Protein AF-A0AAW1UD98-F1 (afdb_monomer)

Mean predicted aligned error: 19.52 Å

InterPro domains:
  IPR033393 Nuclear receptor-binding factor 2, MIT domain [PF17169] (4-74)
  IPR039679 Nuclear receptor-binding factor 2 [PTHR14964] (1-211)

Nearest PDB structures (foldseek):
  4zey-assembly1_A  TM=9.892E-01  e=1.640E-05  Homo sapiens
  2crb-assembly1_A  TM=7.842E-01  e=1.661E-04  Mus musculus
  4a5x-assembly2_B  TM=8.469E-01  e=3.829E-02  Homo sapiens
  4a5x-assembly1_A  TM=8.566E-01  e=6.084E-02  Homo sapiens
  1wfd-assembly1_A  TM=7.092E-01  e=4.057E-02  Mus musculus

Sequence (216 aa):
MESSSLNKAHQQQRKAEALLQQNKFEDCIECHKNAIVFLMESMTLTDNHKSLESLKLQKLYHAKQIDVIKMKQKHYDKFMKTKLNFNRNNSNSSIDLDNEFQEDALKTAIFNNIVVQDSLIDRLEKRRFANDYDSFSTSDTDEKSAMYDKLDGFTNTLGNKHPKDDSTTIEELKILSSQLQDLVQILVTQLEERNREVEQLKSRIKQLESNQSKGI

Secondary structure (DSSP, 8-state):
-TT-HHHHHHHHHHHHHHHHHTT-HHHHHHHHHHHHHHHHHHHHT---HHHHHHHHHHHHHHHHHHHHHHHHHHHHHHHHHHHHHHHHHTTT--S-HHHHHHHHHHHHHHHHHHHHHHHHHHHHHHHHHHTTS----------------------------PPPPHHHHHHHHHHHHHHHHHHHHHHHHHHHHHHHHHHHHHHHHHHHHHHHHT--

Structure (mmCIF, N/CA/C/O backbone):
data_AF-A0AAW1UD98-F1
#
_entry.id   AF-A0AAW1UD98-F1
#
loop_
_atom_site.group_PDB
_atom_site.id
_atom_site.type_symbol
_atom_site.label_atom_id
_atom_site.label_alt_id
_atom_site.label_comp_id
_atom_site.label_asym_id
_atom_site.label_entity_id
_atom_site.label_seq_id
_atom_site.pdbx_PDB_ins_code
_atom_site.Cartn_x
_atom_site.Cartn_y
_atom_site.Cartn_z
_atom_site.occupancy
_atom_site.B_iso_or_equiv
_atom_site.auth_seq_id
_atom_site.auth_comp_id
_atom_site.auth_asym_id
_atom_site.auth_atom_id
_atom_site.pdbx_PDB_model_num
ATOM 1 N N . MET A 1 1 ? 13.049 5.448 -30.878 1.00 48.62 1 MET A N 1
ATOM 2 C CA . MET A 1 1 ? 13.319 4.748 -29.599 1.00 48.62 1 MET A CA 1
ATOM 3 C C . MET A 1 1 ? 12.289 5.068 -28.500 1.00 48.62 1 MET A C 1
ATOM 5 O O . MET A 1 1 ? 12.438 4.576 -27.391 1.00 48.62 1 MET A O 1
ATOM 9 N N . GLU A 1 2 ? 11.206 5.808 -28.781 1.0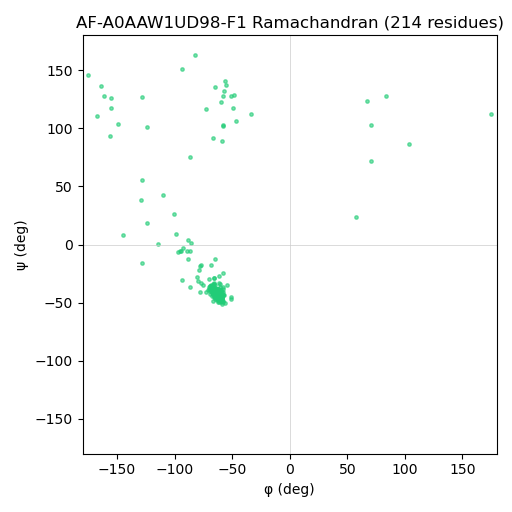0 45.56 2 GLU A N 1
ATOM 10 C CA . GLU A 1 2 ? 10.231 6.252 -27.761 1.00 45.56 2 GLU A CA 1
ATOM 11 C C . GLU A 1 2 ? 9.105 5.247 -27.434 1.00 45.56 2 GLU A C 1
ATOM 13 O O . GLU A 1 2 ? 8.261 5.518 -26.588 1.00 45.56 2 GLU A O 1
ATOM 18 N N . SER A 1 3 ? 9.090 4.062 -28.050 1.00 61.62 3 SER A N 1
ATOM 19 C CA . SER A 1 3 ? 7.953 3.127 -28.000 1.00 61.62 3 SER A CA 1
ATOM 20 C C . SER A 1 3 ? 8.288 1.723 -27.484 1.00 61.62 3 SER A C 1
ATOM 22 O O . SER A 1 3 ? 7.517 0.797 -27.730 1.00 61.62 3 SER A O 1
ATOM 24 N N . SER A 1 4 ? 9.412 1.536 -26.784 1.00 86.56 4 SER A N 1
ATOM 25 C CA . SER A 1 4 ? 9.736 0.235 -26.178 1.00 86.56 4 SER A CA 1
ATOM 26 C C . SER A 1 4 ? 8.723 -0.114 -25.085 1.00 86.56 4 SER A C 1
ATOM 28 O O . SER A 1 4 ? 8.388 0.738 -24.256 1.00 86.56 4 SER A O 1
ATOM 30 N N . SER A 1 5 ? 8.240 -1.358 -25.064 1.00 90.12 5 SER A N 1
ATOM 31 C CA . SER A 1 5 ? 7.276 -1.843 -24.070 1.00 90.12 5 SER A CA 1
ATOM 32 C C . SER A 1 5 ? 7.773 -1.616 -22.640 1.00 90.12 5 SER A C 1
ATOM 34 O O . SER A 1 5 ? 7.009 -1.179 -21.783 1.00 90.12 5 SER A O 1
ATOM 36 N N . LEU A 1 6 ? 9.080 -1.726 -22.397 1.00 92.44 6 LEU A N 1
ATOM 37 C CA . LEU A 1 6 ? 9.665 -1.438 -21.088 1.00 92.44 6 LEU A CA 1
ATOM 38 C C . LEU A 1 6 ? 9.493 0.035 -20.678 1.00 92.44 6 LEU A C 1
ATOM 40 O O . LEU A 1 6 ? 9.162 0.339 -19.533 1.00 92.44 6 LEU A O 1
ATOM 44 N N . ASN A 1 7 ? 9.637 0.968 -21.622 1.00 93.69 7 ASN A N 1
ATOM 45 C CA . ASN A 1 7 ? 9.420 2.390 -21.349 1.00 93.69 7 ASN A CA 1
ATOM 46 C C . ASN A 1 7 ? 7.947 2.675 -21.008 1.00 93.69 7 ASN A C 1
ATOM 48 O O . ASN A 1 7 ? 7.653 3.431 -20.079 1.00 93.69 7 ASN A O 1
ATOM 52 N N . LYS A 1 8 ? 7.010 2.008 -21.698 1.00 95.12 8 LYS A N 1
ATOM 53 C CA . LYS A 1 8 ? 5.577 2.099 -21.380 1.00 95.12 8 LYS A CA 1
ATOM 54 C C . LYS A 1 8 ? 5.282 1.581 -19.970 1.00 95.12 8 LYS A C 1
ATOM 56 O O . LYS A 1 8 ? 4.501 2.212 -19.260 1.00 95.12 8 LYS A O 1
ATOM 61 N N . ALA A 1 9 ? 5.938 0.507 -19.524 1.00 94.44 9 ALA A N 1
ATOM 62 C CA . ALA A 1 9 ? 5.803 0.012 -18.152 1.00 94.44 9 ALA A CA 1
ATOM 63 C C . ALA A 1 9 ? 6.229 1.068 -17.114 1.00 94.44 9 ALA A C 1
ATOM 65 O O . ALA A 1 9 ? 5.463 1.390 -16.205 1.00 94.44 9 ALA A O 1
ATOM 66 N N . HIS A 1 10 ? 7.395 1.694 -17.294 1.00 94.56 10 HIS A N 1
ATOM 67 C CA . HIS A 1 10 ? 7.859 2.754 -16.391 1.00 94.56 10 HIS A CA 1
ATOM 68 C C . HIS A 1 10 ? 6.984 4.014 -16.436 1.00 94.56 10 HIS A C 1
ATOM 70 O O . HIS A 1 10 ? 6.792 4.678 -15.416 1.00 94.56 10 HIS A O 1
ATOM 76 N N . GLN A 1 11 ? 6.416 4.353 -17.596 1.00 95.44 11 GLN A N 1
ATOM 77 C CA . GLN A 1 11 ? 5.447 5.443 -17.696 1.00 95.44 11 GLN A CA 1
ATOM 78 C C . GLN A 1 11 ? 4.183 5.145 -16.880 1.00 95.44 11 GLN A C 1
ATOM 80 O O . GLN A 1 11 ? 3.703 6.027 -16.164 1.00 95.44 11 GLN A O 1
ATOM 85 N N . GLN A 1 12 ? 3.672 3.911 -16.942 1.00 96.31 12 GLN A N 1
ATOM 86 C CA . GLN A 1 12 ? 2.537 3.490 -16.119 1.00 96.31 12 GLN A CA 1
ATOM 87 C C . GLN A 1 12 ? 2.870 3.538 -14.626 1.00 96.31 12 GLN A C 1
ATOM 89 O O . GLN A 1 12 ? 2.039 3.995 -13.848 1.00 96.31 12 GLN A O 1
ATOM 94 N N . GLN A 1 13 ? 4.088 3.166 -14.222 1.00 94.25 13 GLN A N 1
ATOM 95 C CA . GLN A 1 13 ? 4.525 3.293 -12.829 1.00 94.25 13 GLN A CA 1
ATOM 96 C C . GLN A 1 13 ? 4.488 4.750 -12.343 1.00 94.25 13 GLN A C 1
ATOM 98 O O . GLN A 1 13 ? 3.877 5.034 -11.316 1.00 94.25 13 GLN A O 1
ATOM 103 N N . ARG A 1 14 ? 5.065 5.692 -13.101 1.00 95.56 14 ARG A N 1
ATOM 104 C CA . ARG A 1 14 ? 5.024 7.123 -12.738 1.00 95.56 14 ARG A CA 1
ATOM 105 C C . ARG A 1 14 ? 3.590 7.649 -12.643 1.00 95.56 14 ARG A C 1
ATOM 107 O O . ARG A 1 14 ? 3.265 8.426 -11.748 1.00 95.56 14 ARG A O 1
ATOM 114 N N . LYS A 1 15 ? 2.718 7.213 -13.558 1.00 95.81 15 LYS A N 1
ATOM 115 C CA . LYS A 1 15 ? 1.293 7.563 -13.537 1.00 95.81 15 LYS A CA 1
ATOM 116 C C . LYS A 1 15 ? 0.593 6.995 -12.295 1.00 95.81 15 LYS A C 1
ATOM 118 O O . LYS A 1 15 ? -0.176 7.717 -11.664 1.00 95.81 15 LYS A O 1
ATOM 123 N N . ALA A 1 16 ? 0.885 5.749 -11.921 1.00 92.81 16 ALA A N 1
ATOM 124 C CA . ALA A 1 16 ? 0.342 5.110 -10.725 1.00 92.81 16 ALA A CA 1
ATOM 125 C C . ALA A 1 16 ? 0.713 5.882 -9.450 1.00 92.81 16 ALA A C 1
ATOM 127 O O . ALA A 1 16 ? -0.155 6.130 -8.617 1.00 92.81 16 ALA A O 1
ATOM 128 N N . GLU A 1 17 ? 1.965 6.332 -9.326 1.00 89.19 17 GLU A N 1
ATOM 129 C CA . GLU A 1 17 ? 2.428 7.128 -8.180 1.00 89.19 17 GLU A CA 1
ATOM 130 C C . GLU A 1 17 ? 1.660 8.454 -8.049 1.00 89.19 17 GLU A C 1
ATOM 132 O O . GLU A 1 17 ? 1.222 8.813 -6.954 1.00 89.19 17 GLU A O 1
ATOM 137 N N . ALA A 1 18 ? 1.421 9.153 -9.164 1.00 92.31 18 ALA A N 1
ATOM 138 C CA . ALA A 1 18 ? 0.631 10.386 -9.171 1.00 92.31 18 ALA A CA 1
ATOM 139 C C . ALA A 1 18 ? -0.846 10.147 -8.796 1.00 92.31 18 ALA A C 1
ATOM 141 O O . ALA A 1 18 ? -1.444 10.950 -8.079 1.00 92.31 18 ALA A O 1
ATOM 142 N N . LEU A 1 19 ? -1.438 9.039 -9.253 1.00 91.38 19 LEU A N 1
ATOM 143 C CA . LEU A 1 19 ? -2.817 8.657 -8.919 1.00 91.38 19 LEU A CA 1
ATOM 144 C C . LEU A 1 19 ? -2.963 8.250 -7.450 1.00 91.38 19 LEU A C 1
ATOM 146 O O . LEU A 1 19 ? -3.964 8.589 -6.814 1.00 91.38 19 LEU A O 1
ATOM 150 N N . LEU A 1 20 ? -1.948 7.590 -6.889 1.00 82.25 20 LEU A N 1
ATOM 151 C CA . LEU A 1 20 ? -1.926 7.207 -5.481 1.00 82.25 20 LEU A CA 1
ATOM 152 C C . LEU A 1 20 ? -1.912 8.437 -4.565 1.00 82.25 20 LEU A C 1
ATOM 154 O O . LEU A 1 20 ? -2.648 8.469 -3.583 1.00 82.25 20 LEU A O 1
ATOM 158 N N . GLN A 1 21 ? -1.156 9.483 -4.920 1.00 84.62 21 GLN A N 1
ATOM 159 C CA . GLN A 1 21 ? -1.169 10.765 -4.196 1.00 84.62 21 GLN A CA 1
ATOM 160 C C . GLN A 1 21 ? -2.546 11.448 -4.217 1.00 84.62 21 GLN A C 1
ATOM 162 O O . GLN A 1 21 ? -2.891 12.182 -3.295 1.00 84.62 21 GLN A O 1
ATOM 167 N N . GLN A 1 22 ? -3.350 11.188 -5.250 1.00 87.94 22 GLN A N 1
ATOM 168 C CA . GLN A 1 22 ? -4.717 11.696 -5.386 1.00 87.94 22 GLN A CA 1
ATOM 169 C C . GLN A 1 22 ? -5.772 10.780 -4.735 1.00 87.94 22 GLN A C 1
ATOM 171 O O . GLN A 1 22 ? -6.961 11.059 -4.861 1.00 87.94 22 GLN A O 1
ATOM 176 N N . ASN A 1 23 ? -5.370 9.695 -4.060 1.00 83.56 23 ASN A N 1
ATOM 177 C CA . ASN A 1 23 ? -6.253 8.651 -3.514 1.00 83.56 23 ASN A CA 1
ATOM 178 C C . ASN A 1 23 ? -7.150 7.962 -4.566 1.00 83.56 23 ASN A C 1
ATOM 180 O O . ASN A 1 23 ? -8.193 7.399 -4.235 1.00 83.56 23 ASN A O 1
ATOM 184 N N . LYS A 1 24 ? -6.753 7.973 -5.845 1.00 92.38 24 LYS A N 1
ATOM 185 C CA . LYS A 1 24 ? -7.455 7.265 -6.927 1.00 92.38 24 LYS A CA 1
ATOM 186 C C . LYS A 1 24 ? -6.950 5.827 -7.017 1.00 92.38 24 LYS A C 1
ATOM 188 O O . LYS A 1 24 ? -6.146 5.485 -7.882 1.00 92.38 24 LYS A O 1
ATOM 193 N N . PHE A 1 25 ? -7.382 4.998 -6.069 1.00 88.69 25 PHE A N 1
ATOM 194 C CA . PHE A 1 25 ? -6.857 3.641 -5.899 1.00 88.69 25 PHE A CA 1
ATOM 195 C C . PHE A 1 25 ? -7.144 2.719 -7.093 1.00 88.69 25 PHE A C 1
ATOM 197 O O . PHE A 1 25 ? -6.251 1.982 -7.503 1.00 88.69 25 PHE A O 1
ATOM 204 N N . GLU A 1 26 ? -8.338 2.789 -7.686 1.00 95.44 26 GLU A N 1
ATOM 205 C CA . GLU A 1 26 ? -8.711 1.913 -8.808 1.00 95.44 26 GLU A CA 1
ATOM 206 C C . GLU A 1 26 ? -7.870 2.202 -10.062 1.00 95.44 26 GLU A C 1
ATOM 208 O O . GLU A 1 26 ? -7.236 1.298 -10.609 1.00 95.44 26 GLU A O 1
ATOM 213 N N . ASP A 1 27 ? -7.753 3.480 -10.441 1.00 95.00 27 ASP A N 1
ATOM 214 C CA . ASP A 1 27 ? -6.917 3.916 -11.568 1.00 95.00 27 ASP A CA 1
ATOM 215 C C . ASP A 1 27 ? -5.435 3.552 -11.342 1.00 95.00 27 ASP A C 1
ATOM 217 O O . ASP A 1 27 ? -4.708 3.191 -12.270 1.00 95.00 27 ASP A O 1
ATOM 221 N N . CYS A 1 28 ? -4.966 3.633 -10.091 1.00 95.44 28 CYS A N 1
ATOM 222 C CA . CYS A 1 28 ? -3.606 3.253 -9.707 1.00 95.44 28 CYS A CA 1
ATOM 223 C C . CYS A 1 28 ? -3.360 1.743 -9.901 1.00 95.44 28 CYS A C 1
ATOM 225 O O . CYS A 1 28 ? -2.342 1.341 -10.475 1.00 95.44 28 CYS A O 1
ATOM 227 N N . ILE A 1 29 ? -4.315 0.902 -9.485 1.00 96.62 29 ILE A N 1
ATOM 228 C CA . ILE A 1 29 ? -4.276 -0.552 -9.698 1.00 96.62 29 ILE A CA 1
ATOM 229 C C . ILE A 1 29 ? -4.240 -0.870 -11.195 1.00 96.62 29 ILE A C 1
ATOM 231 O O . ILE A 1 29 ? -3.473 -1.737 -11.621 1.00 96.62 29 ILE A O 1
ATOM 235 N N . GLU A 1 30 ? -5.042 -0.177 -12.002 1.00 97.81 30 GLU A N 1
ATOM 236 C CA . GLU A 1 30 ? -5.059 -0.364 -13.451 1.00 97.81 30 GLU A CA 1
ATOM 237 C C . GLU A 1 30 ? -3.704 -0.023 -14.088 1.00 97.81 30 GLU A C 1
ATOM 239 O O . GLU A 1 30 ? -3.187 -0.799 -14.895 1.00 97.81 30 GLU A O 1
ATOM 244 N N . CYS A 1 31 ? -3.061 1.069 -13.669 1.00 97.44 31 CYS A N 1
ATOM 245 C CA . CYS A 1 31 ? -1.711 1.404 -14.118 1.00 97.44 31 CYS A CA 1
ATOM 246 C C . CYS A 1 31 ? -0.696 0.289 -13.811 1.00 97.44 31 CYS A C 1
ATOM 248 O O . CYS A 1 31 ? 0.085 -0.079 -14.691 1.00 97.44 31 CYS A O 1
ATOM 250 N N . HIS A 1 32 ? -0.724 -0.313 -12.618 1.00 97.38 32 HIS A N 1
ATOM 251 C CA . HIS A 1 32 ? 0.166 -1.437 -12.297 1.00 97.38 32 HIS A CA 1
ATOM 252 C C . HIS A 1 32 ? -0.154 -2.714 -13.086 1.00 97.38 32 HIS A C 1
ATOM 254 O O . HIS A 1 32 ? 0.771 -3.416 -13.500 1.00 97.38 32 HIS A O 1
ATOM 260 N N . LYS A 1 33 ? -1.433 -2.999 -13.366 1.00 98.06 33 LYS A N 1
ATOM 261 C CA . LYS A 1 33 ? -1.825 -4.098 -14.269 1.00 98.06 33 LYS A CA 1
ATOM 262 C C . LYS A 1 33 ? -1.287 -3.870 -15.684 1.00 98.06 33 LYS A C 1
ATOM 264 O O . LYS A 1 33 ? -0.700 -4.777 -16.269 1.00 98.06 33 LYS A O 1
ATOM 269 N N . ASN A 1 34 ? -1.414 -2.652 -16.206 1.00 96.94 34 ASN A N 1
ATOM 270 C CA . ASN A 1 34 ? -0.890 -2.288 -17.522 1.00 96.94 34 ASN A CA 1
ATOM 271 C C . ASN A 1 34 ? 0.643 -2.380 -17.568 1.00 96.94 34 ASN A C 1
ATOM 273 O O . ASN A 1 34 ? 1.201 -2.878 -18.544 1.00 96.94 34 ASN A O 1
ATOM 277 N N . ALA A 1 35 ? 1.333 -1.976 -16.496 1.00 97.12 35 ALA A N 1
ATOM 278 C CA . ALA A 1 35 ? 2.781 -2.141 -16.382 1.00 97.12 35 ALA A CA 1
ATOM 279 C C . ALA A 1 35 ? 3.201 -3.620 -16.453 1.00 97.12 35 ALA A C 1
ATOM 281 O O . ALA A 1 35 ? 4.147 -3.948 -17.165 1.00 97.12 35 ALA A O 1
ATOM 282 N N . ILE A 1 36 ? 2.466 -4.527 -15.796 1.00 97.75 36 ILE A N 1
ATOM 283 C CA . ILE A 1 36 ? 2.701 -5.981 -15.876 1.00 97.75 36 ILE A CA 1
ATOM 284 C C . ILE A 1 36 ? 2.584 -6.489 -17.318 1.00 97.75 36 ILE A C 1
ATOM 286 O O . ILE A 1 36 ? 3.446 -7.247 -17.757 1.00 97.75 36 ILE A O 1
ATOM 290 N N . VAL A 1 37 ? 1.558 -6.061 -18.060 1.00 97.38 37 VAL A N 1
ATOM 291 C CA . VAL A 1 37 ? 1.362 -6.465 -19.464 1.00 97.38 37 VAL A CA 1
ATOM 292 C C . VAL A 1 37 ? 2.547 -6.027 -20.328 1.00 97.38 37 VAL A C 1
ATOM 294 O O . VAL A 1 37 ? 3.115 -6.838 -21.057 1.00 97.38 37 VAL A O 1
ATOM 297 N N . PHE A 1 38 ? 2.982 -4.774 -20.195 1.00 96.88 38 PHE A N 1
ATOM 298 C CA . PHE A 1 38 ? 4.127 -4.258 -20.947 1.00 96.88 38 PHE A CA 1
ATOM 299 C C . PHE A 1 38 ? 5.462 -4.914 -20.558 1.00 96.88 38 PHE A C 1
ATOM 301 O O . PHE A 1 38 ? 6.329 -5.117 -21.413 1.00 96.88 38 PHE A O 1
ATOM 308 N N . LEU A 1 39 ? 5.644 -5.286 -19.287 1.00 96.12 39 LEU A N 1
ATOM 309 C CA . LEU A 1 39 ? 6.802 -6.072 -18.853 1.00 96.12 39 LEU A CA 1
ATOM 310 C C . LEU A 1 39 ? 6.778 -7.482 -19.443 1.00 96.12 39 LEU A C 1
ATOM 312 O O . LEU A 1 39 ? 7.817 -7.961 -19.882 1.00 96.12 39 LEU A O 1
ATOM 316 N N . MET A 1 40 ? 5.612 -8.132 -19.506 1.00 95.69 40 MET A N 1
ATOM 317 C CA . MET A 1 40 ? 5.474 -9.439 -20.157 1.00 95.69 40 MET A CA 1
ATOM 318 C C . MET A 1 40 ? 5.814 -9.368 -21.647 1.00 95.69 40 MET A C 1
ATOM 320 O O . MET A 1 40 ? 6.541 -10.226 -22.136 1.00 95.69 40 MET A O 1
ATOM 324 N N . GLU A 1 41 ? 5.364 -8.329 -22.351 1.00 95.00 41 GLU A N 1
ATOM 325 C CA . GLU A 1 41 ? 5.743 -8.095 -23.749 1.00 95.00 41 GLU A CA 1
ATOM 326 C C . GLU A 1 41 ? 7.264 -7.898 -23.881 1.00 95.00 41 GLU A C 1
ATOM 328 O O . GLU A 1 41 ? 7.909 -8.545 -24.700 1.00 95.00 41 GLU A O 1
ATOM 333 N N . SER A 1 42 ? 7.871 -7.108 -22.990 1.00 94.31 42 SER A N 1
ATOM 334 C CA . SER A 1 42 ? 9.326 -6.888 -22.960 1.00 94.31 42 SER A CA 1
ATOM 335 C C . SER A 1 42 ? 10.121 -8.176 -22.713 1.00 94.31 42 SER A C 1
ATOM 337 O O . SER A 1 42 ? 11.211 -8.334 -23.257 1.00 94.31 42 SER A O 1
ATOM 339 N N . MET A 1 43 ? 9.577 -9.114 -21.929 1.00 94.38 43 MET A N 1
ATOM 340 C CA . MET A 1 43 ? 10.198 -10.421 -21.687 1.00 94.38 43 MET A CA 1
ATOM 341 C C . MET A 1 43 ? 10.262 -11.284 -22.949 1.00 94.38 43 MET A C 1
ATOM 343 O O . MET A 1 43 ? 11.164 -12.102 -23.057 1.00 94.38 43 MET A O 1
ATOM 347 N N . THR A 1 44 ? 9.333 -11.112 -23.895 1.00 93.75 44 THR A N 1
ATOM 348 C CA . THR A 1 44 ? 9.352 -11.854 -25.171 1.00 93.75 44 THR A CA 1
ATOM 349 C C . THR A 1 44 ? 10.373 -11.313 -26.170 1.00 93.75 44 THR A C 1
ATOM 351 O O . THR A 1 44 ? 10.722 -12.003 -27.119 1.00 93.75 44 THR A O 1
ATOM 354 N N . LEU A 1 45 ? 10.854 -10.084 -25.957 1.00 91.12 45 LEU A N 1
ATOM 355 C CA . LEU A 1 45 ? 11.773 -9.387 -26.859 1.00 91.12 45 LEU A CA 1
ATOM 356 C C . LEU A 1 45 ? 13.248 -9.560 -26.469 1.00 91.12 45 LEU A C 1
ATOM 358 O O . LEU A 1 45 ? 14.122 -9.055 -27.171 1.00 91.12 45 LEU A O 1
ATOM 362 N N . THR A 1 46 ? 13.542 -10.203 -25.336 1.00 90.38 46 THR A N 1
ATOM 363 C CA . THR A 1 46 ? 14.909 -10.350 -24.829 1.00 90.38 46 THR A CA 1
ATOM 364 C C . THR A 1 46 ? 15.244 -11.802 -24.513 1.00 90.38 46 THR A C 1
ATOM 366 O O . THR A 1 46 ? 14.561 -12.452 -23.727 1.00 90.38 46 THR A O 1
ATOM 369 N N . ASP A 1 47 ? 16.354 -12.278 -25.076 1.00 90.81 47 ASP A N 1
ATOM 370 C CA . ASP A 1 47 ? 16.900 -13.615 -24.806 1.00 90.81 47 ASP A CA 1
ATOM 371 C C . ASP A 1 47 ? 17.983 -13.596 -23.716 1.00 90.81 47 ASP A C 1
ATOM 373 O O . ASP A 1 47 ? 18.482 -14.635 -23.280 1.00 90.81 47 ASP A O 1
ATOM 377 N N . ASN A 1 48 ? 18.371 -12.406 -23.247 1.00 95.31 48 ASN A N 1
ATOM 378 C CA . ASN A 1 48 ? 19.375 -12.274 -22.203 1.00 95.31 48 ASN A CA 1
ATOM 379 C C . ASN A 1 48 ? 18.788 -12.717 -20.858 1.00 95.31 48 ASN A C 1
ATOM 381 O O . ASN A 1 48 ? 17.897 -12.066 -20.308 1.00 95.31 48 ASN A O 1
ATOM 385 N N . HIS A 1 49 ? 19.352 -13.785 -20.291 1.00 93.69 49 HIS A N 1
ATOM 386 C CA . HIS A 1 49 ? 18.936 -14.345 -19.006 1.00 93.69 49 HIS A CA 1
ATOM 387 C C . HIS A 1 49 ? 18.858 -13.296 -17.885 1.00 93.69 49 HIS A C 1
ATOM 389 O O . HIS A 1 49 ? 17.866 -13.247 -17.159 1.00 93.69 49 HIS A O 1
ATOM 395 N N . LYS A 1 50 ? 19.868 -12.420 -17.761 1.00 94.44 50 LYS A N 1
ATOM 396 C CA . LYS A 1 50 ? 19.900 -11.386 -16.709 1.00 94.44 50 LYS A CA 1
ATOM 397 C C . LYS A 1 50 ? 18.776 -10.365 -16.892 1.00 94.44 50 LYS A C 1
ATOM 399 O O . LYS A 1 50 ? 18.129 -9.963 -15.927 1.00 94.44 50 LYS A O 1
ATOM 404 N N . SER A 1 51 ? 18.517 -9.966 -18.137 1.00 92.31 51 SER A N 1
ATOM 405 C CA . SER A 1 51 ? 17.416 -9.058 -18.469 1.00 92.31 51 SER A CA 1
ATOM 406 C C . SER A 1 51 ? 16.064 -9.706 -18.175 1.00 92.31 51 SER A C 1
ATOM 408 O O . SER A 1 51 ? 15.205 -9.077 -17.561 1.00 92.31 51 SER A O 1
ATOM 410 N N . LEU A 1 52 ? 15.891 -10.982 -18.527 1.00 94.75 52 LEU A N 1
ATOM 411 C CA . LEU A 1 52 ? 14.670 -11.736 -18.252 1.00 94.75 52 LEU A CA 1
ATOM 412 C C . LEU A 1 52 ? 14.396 -11.859 -16.744 1.00 94.75 52 LEU A C 1
ATOM 414 O O . LEU A 1 52 ? 13.255 -11.709 -16.307 1.00 94.75 52 LEU A O 1
ATOM 418 N N . GLU A 1 53 ? 15.427 -12.121 -15.941 1.00 96.12 53 GLU A N 1
ATOM 419 C CA . GLU A 1 53 ? 15.329 -12.188 -14.480 1.00 96.12 53 GLU A CA 1
ATOM 420 C C . GLU A 1 53 ? 14.934 -10.836 -13.869 1.00 96.12 53 GLU A C 1
ATOM 422 O O . GLU A 1 53 ? 13.996 -10.771 -13.072 1.00 96.12 53 GLU A O 1
ATOM 427 N N . SER A 1 54 ? 15.557 -9.742 -14.321 1.00 95.12 54 SER A N 1
ATOM 428 C CA . SER A 1 54 ? 15.188 -8.384 -13.902 1.00 95.12 54 SER A CA 1
ATOM 429 C C . SER A 1 54 ? 13.722 -8.063 -14.223 1.00 95.12 54 SER A C 1
ATOM 431 O O . SER A 1 54 ? 12.982 -7.588 -13.360 1.00 95.12 54 SER A O 1
ATOM 433 N N . LEU A 1 55 ? 13.257 -8.391 -15.433 1.00 95.44 55 LEU A N 1
ATOM 434 C CA . LEU A 1 55 ? 11.865 -8.170 -15.839 1.00 95.44 55 LEU A CA 1
ATOM 435 C C . LEU A 1 55 ? 10.876 -9.011 -15.016 1.00 95.44 55 LEU A C 1
ATOM 437 O O . LEU A 1 55 ? 9.808 -8.518 -14.643 1.00 95.44 55 LEU A O 1
ATOM 441 N N . LYS A 1 56 ? 11.230 -10.259 -14.671 1.00 95.88 56 LYS A N 1
ATOM 442 C CA . LYS A 1 56 ? 10.429 -11.093 -13.757 1.00 95.88 56 LYS A CA 1
ATOM 443 C C . LYS A 1 56 ? 10.294 -10.436 -12.387 1.00 95.88 56 LYS A C 1
ATOM 445 O O . LYS A 1 56 ? 9.184 -10.393 -11.853 1.00 95.88 56 LYS A O 1
ATOM 450 N N . LEU A 1 57 ? 11.387 -9.907 -11.839 1.00 95.81 57 LEU A N 1
ATOM 451 C CA . LEU A 1 57 ? 11.375 -9.233 -10.543 1.00 95.81 57 LEU A CA 1
ATOM 452 C C . LEU A 1 57 ? 10.512 -7.963 -10.574 1.00 95.81 57 LEU A C 1
ATOM 454 O O . LEU A 1 57 ? 9.684 -7.764 -9.687 1.00 95.81 57 LEU A O 1
ATOM 458 N N . GLN A 1 58 ? 10.623 -7.153 -11.629 1.00 94.88 58 GLN A N 1
ATOM 459 C CA . GLN A 1 58 ? 9.778 -5.966 -11.819 1.00 94.88 58 GLN A CA 1
ATOM 460 C C . GLN A 1 58 ? 8.287 -6.325 -11.935 1.00 94.88 58 GLN A C 1
ATOM 462 O O . GLN A 1 58 ? 7.427 -5.647 -11.369 1.00 94.88 58 GLN A O 1
ATOM 467 N N . LYS A 1 59 ? 7.959 -7.436 -12.606 1.00 96.94 59 LYS A N 1
ATOM 468 C CA . LYS A 1 59 ? 6.580 -7.934 -12.684 1.00 96.94 59 LYS A CA 1
ATOM 469 C C . LYS A 1 59 ? 6.038 -8.310 -11.302 1.00 96.94 59 LYS A C 1
ATOM 471 O O . LYS A 1 59 ? 4.914 -7.943 -10.961 1.00 96.94 59 LYS A O 1
ATOM 476 N N . LEU A 1 60 ? 6.834 -9.031 -10.508 1.00 94.19 60 LEU A N 1
ATOM 477 C CA . LEU A 1 60 ? 6.476 -9.401 -9.134 1.00 94.19 60 LEU A CA 1
ATOM 478 C C . LEU A 1 60 ? 6.301 -8.169 -8.243 1.00 94.19 60 LEU A C 1
ATOM 480 O O . LEU A 1 60 ? 5.357 -8.116 -7.458 1.00 94.19 60 LEU A O 1
ATOM 484 N N . TYR A 1 61 ? 7.156 -7.157 -8.409 1.00 94.44 61 TYR A N 1
ATOM 485 C CA . TYR A 1 61 ? 7.014 -5.876 -7.726 1.00 94.44 61 TYR A CA 1
ATOM 486 C C . TYR A 1 61 ? 5.644 -5.241 -8.000 1.00 94.44 61 TYR A C 1
ATOM 488 O O . TYR A 1 61 ? 4.932 -4.910 -7.054 1.00 94.44 61 TYR A O 1
ATOM 496 N N . HIS A 1 62 ? 5.221 -5.128 -9.263 1.00 96.38 62 HIS A N 1
ATOM 497 C CA . HIS A 1 62 ? 3.911 -4.549 -9.580 1.00 96.38 62 HIS A CA 1
ATOM 498 C C . HIS A 1 62 ? 2.734 -5.386 -9.072 1.00 96.38 62 HIS A C 1
ATOM 500 O O . HIS A 1 62 ? 1.734 -4.813 -8.646 1.00 96.38 62 HIS A O 1
ATOM 506 N N . ALA A 1 63 ? 2.854 -6.716 -9.049 1.00 91.69 63 ALA A N 1
ATOM 507 C CA . ALA A 1 63 ? 1.842 -7.569 -8.431 1.00 91.69 63 ALA A CA 1
ATOM 508 C C . ALA A 1 63 ? 1.707 -7.272 -6.926 1.00 91.69 63 ALA A C 1
ATOM 510 O O . ALA A 1 63 ? 0.602 -7.028 -6.448 1.00 91.69 63 ALA A O 1
ATOM 511 N N . LYS A 1 64 ? 2.832 -7.176 -6.203 1.00 90.25 64 LYS A N 1
ATOM 512 C CA . LYS A 1 64 ? 2.843 -6.817 -4.775 1.00 90.25 64 LYS A CA 1
ATOM 513 C C . LYS A 1 64 ? 2.306 -5.401 -4.530 1.00 90.25 64 LYS A C 1
ATOM 515 O O . LYS A 1 64 ? 1.581 -5.184 -3.564 1.00 90.25 64 LYS A O 1
ATOM 520 N N . GLN A 1 65 ? 2.614 -4.441 -5.407 1.00 88.81 65 GLN A N 1
ATOM 521 C CA . GLN A 1 65 ? 2.086 -3.074 -5.304 1.00 88.81 65 GLN A CA 1
ATOM 522 C C . GLN A 1 65 ? 0.559 -3.037 -5.410 1.00 88.81 65 GLN A C 1
ATOM 524 O O . GLN A 1 65 ? -0.082 -2.331 -4.637 1.00 88.81 65 GLN A O 1
ATOM 529 N N . ILE A 1 66 ? -0.045 -3.841 -6.294 1.00 90.88 66 ILE A N 1
ATOM 530 C CA . ILE A 1 66 ? -1.511 -3.949 -6.386 1.00 90.88 66 ILE A CA 1
ATOM 531 C C . ILE A 1 66 ? -2.114 -4.387 -5.045 1.00 90.88 66 ILE A C 1
ATOM 533 O O . ILE A 1 66 ? -3.115 -3.813 -4.614 1.00 90.88 66 ILE A O 1
ATOM 537 N N . ASP A 1 67 ? -1.512 -5.366 -4.368 1.00 83.31 67 ASP A N 1
ATOM 538 C CA . ASP A 1 67 ? -2.006 -5.846 -3.073 1.00 83.31 67 ASP A CA 1
ATOM 539 C C . ASP A 1 67 ? -1.902 -4.769 -1.987 1.00 83.31 67 ASP A C 1
ATOM 541 O O . ASP A 1 67 ? -2.861 -4.536 -1.246 1.00 83.31 67 ASP A O 1
ATOM 545 N N . VAL A 1 68 ? -0.780 -4.043 -1.944 1.00 79.44 68 VAL A N 1
ATOM 546 C CA . VAL A 1 68 ? -0.586 -2.904 -1.031 1.00 79.44 68 VAL A CA 1
ATOM 547 C C . VAL A 1 68 ? -1.631 -1.816 -1.286 1.00 79.44 68 VAL A C 1
ATOM 549 O O . VAL A 1 68 ? -2.243 -1.307 -0.346 1.00 79.44 68 VAL A O 1
ATOM 552 N N . ILE A 1 69 ? -1.886 -1.476 -2.550 1.00 82.12 69 ILE A N 1
ATOM 553 C CA . ILE A 1 69 ? -2.858 -0.443 -2.922 1.00 82.12 69 ILE A CA 1
ATOM 554 C C . ILE A 1 69 ? -4.282 -0.864 -2.539 1.00 82.12 69 ILE A C 1
ATOM 556 O O . ILE A 1 69 ? -5.017 -0.052 -1.981 1.00 82.12 69 ILE A O 1
ATOM 560 N N . LYS A 1 70 ? -4.660 -2.133 -2.739 1.00 81.62 70 LYS A N 1
ATOM 561 C CA . LYS A 1 70 ? -5.960 -2.666 -2.290 1.00 81.62 70 LYS A CA 1
ATOM 562 C C . LYS A 1 70 ? -6.128 -2.596 -0.775 1.00 81.62 70 LYS A C 1
ATOM 564 O O . LYS A 1 70 ? -7.214 -2.277 -0.289 1.00 81.62 70 LYS A O 1
ATOM 569 N N . MET A 1 71 ? -5.072 -2.890 -0.017 1.00 75.94 71 MET A N 1
ATOM 570 C CA . MET A 1 71 ? -5.099 -2.720 1.437 1.00 75.94 71 MET A CA 1
ATOM 571 C C . MET A 1 71 ? -5.320 -1.249 1.801 1.00 75.94 71 MET A C 1
ATOM 573 O O . MET A 1 71 ? -6.250 -0.946 2.551 1.00 75.94 71 MET A O 1
ATOM 577 N N . LYS A 1 72 ? -4.552 -0.325 1.205 1.00 77.25 72 LYS A N 1
ATOM 578 C CA . LYS A 1 72 ? -4.716 1.123 1.421 1.00 77.25 72 LYS A CA 1
ATOM 579 C C . LYS A 1 72 ? -6.126 1.611 1.078 1.00 77.25 72 LYS A C 1
ATOM 581 O O . LYS A 1 72 ? -6.713 2.338 1.874 1.00 77.25 72 LYS A O 1
ATOM 586 N N . GLN A 1 73 ? -6.697 1.153 -0.035 1.00 82.81 73 GLN A N 1
ATOM 587 C CA . GLN A 1 73 ? -8.072 1.454 -0.441 1.00 82.81 73 GLN A CA 1
ATOM 588 C C . GLN A 1 73 ? -9.081 1.006 0.619 1.00 82.81 73 GLN A C 1
ATOM 590 O O . GLN A 1 73 ? -9.884 1.806 1.090 1.00 82.81 73 GLN A O 1
ATOM 595 N N . LYS A 1 74 ? -8.995 -0.250 1.074 1.00 75.31 74 LYS A N 1
ATOM 596 C CA . LYS A 1 74 ? -9.892 -0.786 2.109 1.00 75.31 74 LYS A CA 1
ATOM 597 C C . LYS A 1 74 ? -9.813 0.018 3.410 1.00 75.31 74 LYS A C 1
ATOM 599 O O . LYS A 1 74 ? -10.837 0.262 4.052 1.00 75.31 74 LYS A O 1
ATOM 604 N N . HIS A 1 75 ? -8.607 0.420 3.809 1.00 65.56 75 HIS A N 1
ATOM 605 C CA . HIS A 1 75 ? -8.404 1.264 4.985 1.00 65.56 75 HIS A CA 1
ATOM 606 C C . HIS A 1 75 ? -9.001 2.662 4.797 1.00 65.56 75 HIS A C 1
ATOM 608 O O . HIS A 1 75 ? -9.706 3.141 5.686 1.00 65.56 75 HIS A O 1
ATOM 614 N N . TYR A 1 76 ? -8.785 3.279 3.635 1.00 74.06 76 TYR A N 1
ATOM 615 C CA . TYR A 1 76 ? -9.338 4.586 3.294 1.00 74.06 76 TYR A CA 1
ATOM 616 C C . TYR A 1 76 ? -10.872 4.583 3.267 1.00 74.06 76 TYR A C 1
ATOM 618 O O . TYR A 1 76 ? -11.499 5.463 3.852 1.00 74.06 76 TYR A O 1
ATOM 626 N N . ASP A 1 77 ? -11.489 3.557 2.681 1.00 72.50 77 ASP A N 1
ATOM 627 C CA . ASP A 1 77 ? -12.947 3.413 2.637 1.00 72.50 77 ASP A CA 1
ATOM 628 C C . ASP A 1 77 ? -13.546 3.270 4.037 1.00 72.50 77 ASP A C 1
ATOM 630 O O . ASP A 1 77 ? -14.585 3.858 4.348 1.00 72.50 77 ASP A O 1
ATOM 634 N N . LYS A 1 78 ? -12.887 2.495 4.910 1.00 67.25 78 LYS A N 1
ATOM 635 C CA . LYS A 1 78 ? -13.299 2.355 6.311 1.00 67.25 78 LYS A CA 1
ATOM 636 C C . LYS A 1 78 ? -13.199 3.696 7.042 1.00 67.25 78 LYS A C 1
ATOM 638 O O . LYS A 1 78 ? -14.152 4.078 7.714 1.00 67.25 78 LYS A O 1
ATOM 643 N N . PHE A 1 79 ? -12.093 4.419 6.867 1.00 67.81 79 PHE A N 1
ATOM 644 C CA . PHE A 1 79 ? -11.893 5.751 7.442 1.00 67.81 79 PHE A CA 1
ATOM 645 C C . PHE A 1 79 ? -12.964 6.745 6.973 1.00 67.81 79 PHE A C 1
ATOM 647 O O . PHE A 1 79 ? -13.586 7.419 7.794 1.00 67.81 79 PHE A O 1
ATOM 654 N N . MET A 1 80 ? -13.237 6.795 5.667 1.00 72.38 80 MET A N 1
ATOM 655 C CA . MET A 1 80 ? -14.246 7.693 5.110 1.00 72.38 80 MET A CA 1
ATOM 656 C C . MET A 1 80 ? -15.655 7.375 5.614 1.00 72.38 80 MET A C 1
ATOM 658 O O . MET A 1 80 ? -16.397 8.296 5.953 1.00 72.38 80 MET A O 1
ATOM 662 N N . LYS A 1 81 ? -16.017 6.092 5.750 1.00 67.12 81 LYS A N 1
ATOM 663 C CA . LYS A 1 81 ? -17.301 5.685 6.349 1.00 67.12 81 LYS A CA 1
ATOM 664 C C . LYS A 1 81 ? -17.428 6.140 7.803 1.00 67.12 81 LYS A C 1
ATOM 666 O O . LYS A 1 81 ? -18.461 6.698 8.165 1.00 67.12 81 LYS A O 1
ATOM 671 N N . THR A 1 82 ? -16.388 5.959 8.618 1.00 58.81 82 THR A N 1
ATOM 672 C CA . THR A 1 82 ? -16.382 6.434 10.012 1.00 58.81 82 THR A CA 1
ATOM 673 C C . THR A 1 82 ? -16.514 7.955 10.083 1.00 58.81 82 THR A C 1
ATOM 675 O O . THR A 1 82 ? -17.370 8.458 10.806 1.00 58.81 82 THR A O 1
ATOM 678 N N . LYS A 1 83 ? -15.749 8.696 9.272 1.00 60.59 83 LYS A N 1
ATOM 679 C CA . LYS A 1 83 ? -15.805 10.165 9.224 1.00 60.59 83 LYS A CA 1
ATOM 680 C C . LYS A 1 83 ? -17.188 10.693 8.824 1.00 60.59 83 LYS A C 1
ATOM 682 O O . LYS A 1 83 ? -17.660 11.676 9.390 1.00 60.59 83 LYS A O 1
ATOM 687 N N . LEU A 1 84 ? -17.851 10.046 7.863 1.00 58.91 84 LEU A N 1
ATOM 688 C CA . LEU A 1 84 ? -19.213 10.404 7.453 1.00 58.91 84 LEU A CA 1
ATOM 689 C C . LEU A 1 84 ? -20.244 10.125 8.556 1.00 58.91 84 LEU A C 1
ATOM 691 O O . LEU A 1 84 ? -21.120 10.956 8.788 1.00 58.91 84 LEU A O 1
ATOM 695 N N . ASN A 1 85 ? -20.125 8.993 9.256 1.00 56.81 85 ASN A N 1
ATOM 696 C CA . ASN A 1 85 ? -21.011 8.651 10.371 1.00 56.81 85 ASN A CA 1
ATOM 697 C C . ASN A 1 85 ? -20.845 9.618 11.554 1.00 56.81 85 ASN A C 1
ATOM 699 O O . ASN A 1 85 ? -21.844 10.069 12.110 1.00 56.81 85 ASN A O 1
ATOM 703 N N . PHE A 1 86 ? -19.610 10.017 11.872 1.00 53.69 86 PHE A N 1
ATOM 704 C CA . PHE A 1 86 ? -19.321 11.036 12.886 1.00 53.69 86 PHE A CA 1
ATOM 705 C C . PHE A 1 86 ? -19.997 12.377 12.562 1.00 53.69 86 PHE A C 1
ATOM 707 O O . PHE A 1 86 ? -20.682 12.961 13.399 1.00 53.69 86 PHE A O 1
ATOM 714 N N . ASN A 1 87 ? -19.887 12.841 11.313 1.00 52.59 87 ASN A N 1
ATOM 715 C CA . ASN A 1 87 ? -20.486 14.112 10.895 1.00 52.59 87 ASN A CA 1
ATOM 716 C C . ASN A 1 87 ? -22.030 14.085 10.944 1.00 52.59 87 ASN A C 1
ATOM 718 O O . ASN A 1 87 ? -22.678 15.103 11.171 1.00 52.59 87 ASN A O 1
ATOM 722 N N . ARG A 1 88 ? -22.625 12.900 10.763 1.00 54.34 88 ARG A N 1
ATOM 723 C CA . ARG A 1 88 ? -24.074 12.674 10.819 1.00 54.34 88 ARG A CA 1
ATOM 724 C C . ARG A 1 88 ? -24.609 12.578 12.257 1.00 54.34 88 ARG A C 1
ATOM 726 O O . ARG A 1 88 ? -25.730 13.017 12.503 1.00 54.34 88 ARG A O 1
ATOM 733 N N . ASN A 1 89 ? -23.807 12.079 13.201 1.00 48.91 89 ASN A N 1
ATOM 734 C CA . ASN A 1 89 ? -24.157 11.999 14.627 1.00 48.91 89 ASN A CA 1
ATOM 735 C C . ASN A 1 89 ? -23.958 13.336 15.367 1.00 48.91 89 ASN A C 1
ATOM 737 O O . ASN A 1 89 ? -24.723 13.651 16.275 1.00 48.91 89 ASN A O 1
ATOM 741 N N . ASN A 1 90 ? -23.034 14.188 14.908 1.00 49.12 90 ASN A N 1
ATOM 742 C CA . ASN A 1 90 ? -22.840 15.543 15.449 1.00 49.12 90 ASN A CA 1
ATOM 743 C C . ASN A 1 90 ? -24.036 16.490 15.221 1.00 49.12 90 ASN A C 1
ATOM 745 O O . ASN A 1 90 ? -24.111 17.558 15.819 1.00 49.12 90 ASN A O 1
ATOM 749 N N . SER A 1 91 ? -24.989 16.104 14.366 1.00 51.19 91 SER A N 1
ATOM 750 C CA . SER A 1 91 ? -26.230 16.859 14.160 1.00 51.19 91 SER A CA 1
ATOM 751 C C . SER A 1 91 ? -27.348 16.487 15.147 1.00 51.19 91 SER A C 1
ATOM 753 O O . SER A 1 91 ? -28.394 17.124 15.088 1.00 51.19 91 SER A O 1
ATOM 755 N N . ASN A 1 92 ? -27.184 15.473 16.020 1.00 48.78 92 ASN A N 1
ATOM 756 C CA . ASN A 1 92 ? -28.308 14.936 16.810 1.00 48.78 92 ASN A CA 1
ATOM 757 C C . ASN A 1 92 ? -28.033 14.456 18.253 1.00 48.78 92 ASN A C 1
ATOM 759 O O . ASN A 1 92 ? -28.954 13.909 18.857 1.00 48.78 92 ASN A O 1
ATOM 763 N N . SER A 1 93 ? -26.865 14.650 18.873 1.00 41.66 93 SER A N 1
ATOM 764 C CA . SER A 1 93 ? -26.719 14.232 20.284 1.00 41.66 93 SER A CA 1
ATOM 765 C C . SER A 1 93 ? -25.641 14.988 21.053 1.00 41.66 93 SER A C 1
ATOM 767 O O . SER A 1 93 ? -24.458 14.885 20.752 1.00 41.66 93 SER A O 1
ATOM 769 N N . SER A 1 94 ? -26.070 15.716 22.084 1.00 46.47 94 SER A N 1
ATOM 770 C CA . SER A 1 94 ? -25.251 16.598 22.923 1.00 46.47 94 SER A CA 1
ATOM 771 C C . SER A 1 94 ? -24.842 15.988 24.277 1.00 46.47 94 SER A 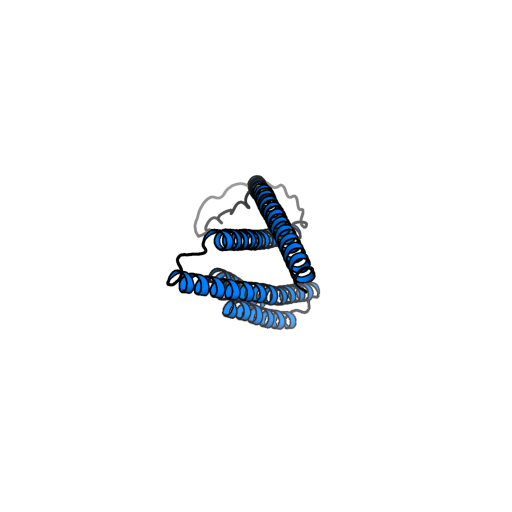C 1
ATOM 773 O O . SER A 1 94 ? -24.690 16.756 25.221 1.00 46.47 94 SER A O 1
ATOM 775 N N . ILE A 1 95 ? -24.746 14.656 24.448 1.00 52.00 95 ILE A N 1
ATOM 776 C CA . ILE A 1 95 ? -24.707 14.075 25.816 1.00 52.00 95 ILE A CA 1
ATOM 777 C C . ILE A 1 95 ? -23.561 13.089 26.162 1.00 52.00 95 ILE A C 1
ATOM 779 O O . ILE A 1 95 ? -23.273 12.986 27.345 1.00 52.00 95 ILE A O 1
ATOM 783 N N . ASP A 1 96 ? -22.790 12.485 25.245 1.00 45.62 96 ASP A N 1
ATOM 784 C CA . ASP A 1 96 ? -21.788 11.450 25.635 1.00 45.62 96 ASP A CA 1
ATOM 785 C C . ASP A 1 96 ? -20.359 11.696 25.094 1.00 45.62 96 ASP A C 1
ATOM 787 O O . ASP A 1 96 ? -19.781 10.868 24.395 1.00 45.62 96 ASP A O 1
ATOM 791 N N . LEU A 1 97 ? -19.771 12.865 25.377 1.00 51.78 97 LEU A N 1
ATOM 792 C CA . LEU A 1 97 ? -18.588 13.356 24.646 1.00 51.78 97 LEU A CA 1
ATOM 793 C C . LEU A 1 97 ? -17.204 12.925 25.172 1.00 51.78 97 LEU A C 1
ATOM 795 O O . LEU A 1 97 ? -16.241 13.077 24.431 1.00 51.78 97 LEU A O 1
ATOM 799 N N . ASP A 1 98 ? -17.054 12.354 26.370 1.00 50.44 98 ASP A N 1
ATOM 800 C CA . ASP A 1 98 ? -15.704 12.204 26.957 1.00 50.44 98 ASP A CA 1
ATOM 801 C C . ASP A 1 98 ? -15.010 10.854 26.670 1.00 50.44 98 ASP A C 1
ATOM 803 O O . ASP A 1 98 ? -13.787 10.805 26.543 1.00 50.44 98 ASP A O 1
ATOM 807 N N . ASN A 1 99 ? -15.751 9.749 26.505 1.00 52.09 99 ASN A N 1
ATOM 808 C CA . ASN A 1 99 ? -15.146 8.429 26.231 1.00 52.09 99 ASN A CA 1
ATOM 809 C C . ASN A 1 99 ? -14.891 8.181 24.732 1.00 52.09 99 ASN A C 1
ATOM 811 O O . ASN A 1 99 ? -13.872 7.591 24.370 1.00 52.09 99 ASN A O 1
ATOM 815 N N . GLU A 1 100 ? -15.781 8.647 23.850 1.00 52.00 100 GLU A N 1
ATOM 816 C CA . GLU A 1 100 ? -15.671 8.416 22.401 1.00 52.00 100 GLU A CA 1
ATOM 817 C C . GLU A 1 100 ? -14.612 9.332 21.757 1.00 52.00 100 GLU A C 1
ATOM 819 O O . GLU A 1 100 ? -13.867 8.893 20.881 1.00 52.00 100 GLU A O 1
ATOM 824 N N . PHE A 1 101 ? -14.432 10.559 22.273 1.00 50.28 101 PHE A N 1
ATOM 825 C CA . PHE A 1 101 ? -13.366 11.475 21.838 1.00 50.28 101 PHE A CA 1
ATOM 826 C C . PHE A 1 101 ? -11.964 10.921 22.099 1.00 50.28 101 PHE A C 1
ATOM 828 O O . PHE A 1 101 ? -11.084 11.061 21.248 1.00 50.28 101 PHE A O 1
ATOM 835 N N . GLN A 1 102 ? -11.745 10.277 23.249 1.00 52.69 102 GLN A N 1
ATOM 836 C CA . GLN A 1 102 ? -10.448 9.696 23.601 1.00 52.69 102 GLN A CA 1
ATOM 837 C C . GLN A 1 102 ? -10.139 8.469 22.729 1.00 52.69 102 GLN A C 1
ATOM 839 O O . GLN A 1 102 ? -8.997 8.272 22.306 1.00 52.69 102 GLN A O 1
ATOM 844 N N . GLU A 1 103 ? -11.153 7.653 22.422 1.00 54.81 103 GLU A N 1
ATOM 845 C CA . GLU A 1 103 ? -11.007 6.477 21.562 1.00 54.81 103 GLU A CA 1
ATOM 846 C C . GLU A 1 103 ? -10.779 6.870 20.093 1.00 54.81 103 GLU A C 1
ATOM 848 O O . GLU A 1 103 ? -9.936 6.281 19.414 1.00 54.81 103 GLU A O 1
ATOM 853 N N . ASP A 1 104 ? -11.465 7.903 19.605 1.00 58.72 104 ASP A N 1
ATOM 854 C CA . ASP A 1 104 ? -11.311 8.399 18.236 1.00 58.72 104 ASP A CA 1
ATOM 855 C C . ASP A 1 104 ? -10.021 9.201 18.034 1.00 58.72 104 ASP A C 1
ATOM 857 O O . ASP A 1 104 ? -9.368 9.068 16.990 1.00 58.72 104 ASP A O 1
ATOM 861 N N . ALA A 1 105 ? -9.580 9.957 19.042 1.00 6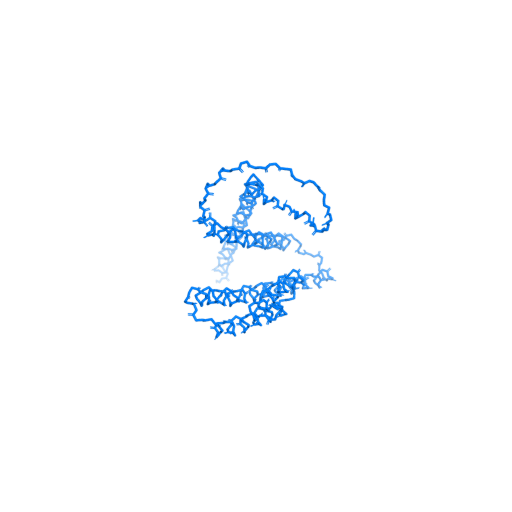3.19 105 ALA A N 1
ATOM 862 C CA . ALA A 1 105 ? -8.262 10.586 19.048 1.00 63.19 105 ALA A CA 1
ATOM 863 C C . ALA A 1 105 ? -7.149 9.530 19.018 1.00 63.19 105 ALA A C 1
ATOM 865 O O . ALA A 1 105 ? -6.208 9.643 18.228 1.00 63.19 105 ALA A O 1
ATOM 866 N N . LEU A 1 106 ? -7.291 8.458 19.802 1.00 66.12 106 LEU A N 1
ATOM 867 C CA . LEU A 1 106 ? -6.345 7.349 19.817 1.00 66.12 106 LEU A CA 1
ATOM 868 C C . LEU A 1 106 ? -6.318 6.594 18.484 1.00 66.12 106 LEU A C 1
ATOM 870 O O . LEU A 1 106 ? -5.244 6.357 17.934 1.00 66.12 106 LEU A O 1
ATOM 874 N N . LYS A 1 107 ? -7.482 6.255 17.919 1.00 64.25 107 LYS A N 1
ATOM 875 C CA . LYS A 1 107 ? -7.581 5.620 16.593 1.00 64.25 107 LYS A CA 1
ATOM 876 C C . LYS A 1 107 ? -6.925 6.481 15.515 1.00 64.25 107 LYS A C 1
ATOM 878 O O . LYS A 1 107 ? -6.224 5.952 14.654 1.00 64.25 107 LYS A O 1
ATOM 883 N N . THR A 1 108 ? -7.115 7.799 15.579 1.00 64.56 108 THR A N 1
ATOM 884 C CA . THR A 1 108 ? -6.504 8.756 14.647 1.00 64.56 108 THR A CA 1
ATOM 885 C C . THR A 1 108 ? -4.985 8.828 14.826 1.00 64.56 108 THR A C 1
ATOM 887 O O . THR A 1 108 ? -4.253 8.824 13.837 1.00 64.56 108 THR A O 1
ATOM 890 N N . ALA A 1 109 ? -4.490 8.821 16.066 1.00 64.88 109 ALA A N 1
ATOM 891 C CA . ALA A 1 109 ? -3.059 8.796 16.368 1.00 64.88 109 ALA A CA 1
ATOM 892 C C . ALA A 1 109 ? -2.388 7.493 15.899 1.00 64.88 109 ALA A C 1
ATOM 894 O O . ALA A 1 109 ? -1.352 7.545 15.235 1.00 64.88 109 ALA A O 1
ATOM 895 N N . ILE A 1 110 ? -3.012 6.337 16.156 1.00 67.94 110 ILE A N 1
ATOM 896 C CA . ILE A 1 110 ? -2.561 5.022 15.671 1.00 67.94 110 ILE A CA 1
ATOM 897 C C . ILE A 1 110 ? -2.502 5.017 14.142 1.00 67.94 110 ILE A C 1
ATOM 899 O O . ILE A 1 110 ? -1.507 4.596 13.555 1.00 67.94 110 ILE A O 1
ATOM 903 N N . PHE A 1 111 ? -3.550 5.518 13.487 1.00 62.56 111 PHE A N 1
ATOM 904 C CA . PHE A 1 111 ? -3.624 5.558 12.031 1.00 62.56 111 PHE A CA 1
ATOM 905 C C . PHE A 1 111 ? -2.527 6.433 11.419 1.00 62.56 111 PHE A C 1
ATOM 907 O O . PHE A 1 111 ? -1.838 5.999 10.497 1.00 62.56 111 PHE A O 1
ATOM 914 N N . ASN A 1 112 ? -2.318 7.634 11.959 1.00 65.94 112 ASN A N 1
ATOM 915 C CA . ASN A 1 112 ? -1.247 8.516 11.506 1.00 65.94 112 ASN A CA 1
ATOM 916 C C . ASN A 1 112 ? 0.128 7.869 11.698 1.00 65.94 112 ASN A C 1
ATOM 918 O O . ASN A 1 112 ? 0.970 7.958 10.807 1.00 65.94 112 ASN A O 1
ATOM 922 N N . ASN A 1 113 ? 0.339 7.165 12.814 1.00 74.00 113 ASN A N 1
ATOM 923 C CA . ASN A 1 113 ? 1.593 6.468 13.073 1.00 74.00 113 ASN A CA 1
ATOM 924 C C . ASN A 1 113 ? 1.841 5.354 12.040 1.00 74.00 113 ASN A C 1
ATOM 926 O O . ASN A 1 113 ? 2.912 5.314 11.445 1.00 74.00 113 ASN A O 1
ATOM 930 N N . ILE A 1 114 ? 0.833 4.531 11.730 1.00 70.06 114 ILE A N 1
ATOM 931 C CA . ILE A 1 114 ? 0.929 3.466 10.713 1.00 70.06 114 ILE A CA 1
ATOM 932 C C . ILE A 1 114 ? 1.224 4.045 9.320 1.00 70.06 114 ILE A C 1
ATOM 934 O O . ILE A 1 114 ? 2.118 3.574 8.622 1.00 70.06 114 ILE A O 1
ATOM 938 N N . VAL A 1 115 ? 0.518 5.104 8.911 1.00 66.25 115 VAL A N 1
ATOM 939 C CA . VAL A 1 115 ? 0.716 5.731 7.590 1.00 66.25 115 VAL A CA 1
ATOM 940 C C . VAL A 1 115 ? 2.124 6.324 7.447 1.00 66.25 115 VAL A C 1
ATOM 942 O O . VAL A 1 115 ? 2.741 6.242 6.376 1.00 66.25 115 VAL A O 1
ATOM 945 N N . VAL A 1 116 ? 2.649 6.912 8.525 1.00 69.00 116 VAL A N 1
ATOM 946 C CA . VAL A 1 116 ? 4.018 7.439 8.575 1.00 69.00 116 VAL A CA 1
ATOM 947 C C . VAL A 1 116 ? 5.042 6.298 8.555 1.00 69.00 116 VAL A C 1
ATOM 949 O O . VAL A 1 116 ? 6.003 6.378 7.787 1.00 69.00 116 VAL A O 1
ATOM 952 N N . GLN A 1 117 ? 4.812 5.214 9.305 1.00 64.81 117 GLN A N 1
ATOM 953 C CA . GLN A 1 117 ? 5.652 4.009 9.302 1.00 64.81 117 GLN A CA 1
ATOM 954 C C . GLN A 1 117 ? 5.759 3.389 7.902 1.00 64.81 117 GLN A C 1
ATOM 956 O O . GLN A 1 117 ? 6.867 3.160 7.421 1.00 64.81 117 GLN A O 1
ATOM 961 N N . ASP A 1 118 ? 4.642 3.204 7.200 1.00 60.59 118 ASP A N 1
ATOM 962 C CA . ASP A 1 118 ? 4.626 2.632 5.846 1.00 60.59 118 ASP A CA 1
ATOM 963 C C . ASP A 1 118 ? 5.397 3.497 4.838 1.00 60.59 118 ASP A C 1
ATOM 965 O O . ASP A 1 118 ? 6.097 2.990 3.959 1.00 60.59 118 ASP A O 1
ATOM 969 N N . SER A 1 119 ? 5.296 4.822 4.972 1.00 68.88 119 SER A N 1
ATOM 970 C CA . SER A 1 119 ? 6.009 5.774 4.110 1.00 68.88 119 SER A CA 1
ATOM 971 C C . SER A 1 119 ? 7.522 5.774 4.363 1.00 68.88 119 SER A C 1
ATOM 973 O O . SER A 1 119 ? 8.304 6.041 3.450 1.00 68.88 119 SER A O 1
ATOM 975 N N . LEU A 1 120 ? 7.944 5.479 5.595 1.00 62.81 120 LEU A N 1
ATOM 976 C CA . LEU A 1 120 ? 9.350 5.334 5.978 1.00 62.81 120 LEU A CA 1
ATOM 977 C C . LEU A 1 120 ? 9.918 3.981 5.544 1.00 62.81 120 LEU A C 1
ATOM 979 O O . LEU A 1 120 ? 11.028 3.941 5.018 1.00 62.81 120 LEU A O 1
ATOM 983 N N . ILE A 1 121 ? 9.151 2.898 5.685 1.00 74.69 121 ILE A N 1
ATOM 984 C CA . ILE A 1 121 ? 9.524 1.568 5.186 1.00 74.69 121 ILE A CA 1
ATOM 985 C C . ILE A 1 121 ? 9.743 1.619 3.673 1.00 74.69 121 ILE A C 1
ATOM 987 O O . ILE A 1 121 ? 10.783 1.170 3.204 1.00 74.69 121 ILE A O 1
ATOM 991 N N . ASP A 1 122 ? 8.847 2.262 2.918 1.00 65.94 122 ASP A N 1
ATOM 992 C CA . ASP A 1 122 ? 9.004 2.439 1.467 1.00 65.94 122 ASP A CA 1
ATOM 993 C C . ASP A 1 122 ? 10.277 3.239 1.111 1.00 65.94 122 ASP A C 1
ATOM 995 O O . ASP A 1 122 ? 10.955 2.943 0.126 1.00 65.94 122 ASP A O 1
ATOM 999 N N . ARG A 1 123 ? 10.678 4.217 1.940 1.00 61.88 123 ARG A N 1
ATOM 1000 C CA . ARG A 1 123 ? 11.946 4.956 1.762 1.00 61.88 123 ARG A CA 1
ATOM 1001 C C . ARG A 1 123 ? 13.178 4.120 2.103 1.00 61.88 123 ARG A C 1
ATOM 1003 O O . ARG A 1 123 ? 14.175 4.211 1.389 1.00 61.88 123 ARG A O 1
ATOM 1010 N N . LEU A 1 124 ? 13.128 3.330 3.173 1.00 61.69 124 LEU A N 1
ATOM 1011 C CA . LEU A 1 124 ? 14.226 2.452 3.585 1.00 61.69 124 LEU A CA 1
ATOM 1012 C C . LEU A 1 124 ? 14.408 1.290 2.602 1.00 61.69 124 LEU A C 1
ATOM 1014 O O . LEU A 1 124 ? 15.541 0.962 2.255 1.00 61.69 124 LEU A O 1
ATOM 1018 N N . GLU A 1 125 ? 13.315 0.730 2.080 1.00 63.53 125 GLU A N 1
ATOM 1019 C CA . GLU A 1 125 ? 13.349 -0.239 0.984 1.00 63.53 125 GLU A CA 1
ATOM 1020 C C . GLU A 1 125 ? 13.954 0.395 -0.275 1.00 63.53 125 GLU A C 1
ATOM 1022 O O . GLU A 1 125 ? 14.920 -0.141 -0.816 1.00 63.53 125 GLU A O 1
ATOM 1027 N N . LYS A 1 126 ? 13.491 1.581 -0.698 1.00 60.75 126 LYS A N 1
ATOM 1028 C CA . LYS A 1 126 ? 14.068 2.301 -1.852 1.00 60.75 126 LYS A CA 1
ATOM 1029 C C . LYS A 1 126 ? 15.562 2.612 -1.686 1.00 60.75 126 LYS A C 1
ATOM 1031 O O . LYS A 1 126 ? 16.300 2.507 -2.661 1.00 60.75 126 LYS A O 1
ATOM 1036 N N . ARG A 1 127 ? 16.027 2.940 -0.472 1.00 57.81 127 ARG A N 1
ATOM 1037 C CA . ARG A 1 127 ? 17.456 3.148 -0.157 1.00 57.81 127 ARG A CA 1
ATOM 1038 C C . ARG A 1 127 ? 18.252 1.838 -0.214 1.00 57.81 127 ARG A C 1
ATOM 1040 O O . ARG A 1 127 ? 19.353 1.827 -0.752 1.00 57.81 127 ARG A O 1
ATOM 1047 N N . ARG A 1 128 ? 17.690 0.725 0.271 1.00 54.97 128 ARG A N 1
ATOM 1048 C CA . ARG A 1 128 ? 18.312 -0.607 0.188 1.00 54.97 128 ARG A CA 1
ATOM 1049 C C . ARG A 1 128 ? 18.537 -1.047 -1.263 1.00 54.97 128 ARG A C 1
ATOM 1051 O O . ARG A 1 128 ? 19.591 -1.591 -1.555 1.00 54.97 128 ARG A O 1
ATOM 1058 N N . PHE A 1 129 ? 17.602 -0.760 -2.170 1.00 50.12 129 PHE A N 1
ATOM 1059 C CA . PHE A 1 129 ? 17.753 -1.071 -3.600 1.00 50.12 129 PHE A CA 1
ATOM 1060 C C . PHE A 1 129 ? 18.664 -0.093 -4.366 1.00 50.12 129 PHE A C 1
ATOM 1062 O O . PHE A 1 129 ? 19.137 -0.438 -5.446 1.00 50.12 129 PHE A O 1
ATOM 1069 N N . ALA A 1 130 ? 18.926 1.106 -3.831 1.00 54.12 130 ALA A N 1
ATOM 1070 C CA . ALA A 1 130 ? 19.848 2.073 -4.432 1.00 54.12 130 ALA A CA 1
ATOM 1071 C C . ALA A 1 130 ? 21.333 1.753 -4.169 1.00 54.12 130 ALA A C 1
ATOM 1073 O O . ALA A 1 130 ? 22.194 2.176 -4.931 1.00 54.12 130 ALA A O 1
ATOM 1074 N N . ASN A 1 131 ? 21.626 0.980 -3.120 1.00 50.84 131 ASN A N 1
ATOM 1075 C CA . ASN A 1 131 ? 22.993 0.642 -2.713 1.00 50.84 131 ASN A CA 1
ATOM 1076 C C . ASN A 1 131 ? 23.555 -0.631 -3.382 1.00 50.84 131 ASN A C 1
ATOM 1078 O O . ASN A 1 131 ? 24.729 -0.932 -3.195 1.00 50.84 131 ASN A O 1
ATOM 1082 N N . ASP A 1 132 ? 22.753 -1.364 -4.164 1.00 47.69 132 ASP A N 1
ATOM 1083 C CA . ASP A 1 132 ? 23.162 -2.633 -4.800 1.00 47.69 132 ASP A CA 1
ATOM 1084 C C . ASP A 1 132 ? 23.722 -2.471 -6.233 1.00 47.69 132 ASP A C 1
ATOM 1086 O O . ASP A 1 132 ? 24.145 -3.459 -6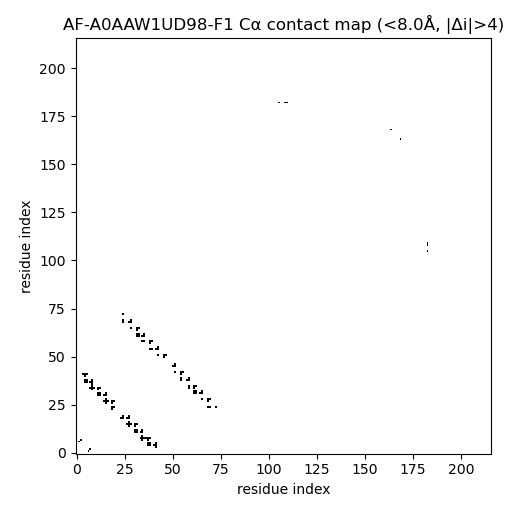.832 1.00 47.69 132 ASP A O 1
ATOM 1090 N N . TYR A 1 133 ? 23.752 -1.258 -6.808 1.00 48.06 133 TYR A N 1
ATOM 1091 C CA . TYR A 1 133 ? 24.255 -1.032 -8.178 1.00 48.06 133 TYR A CA 1
ATOM 1092 C C . TYR A 1 133 ? 25.526 -0.176 -8.297 1.00 48.06 133 TYR A C 1
ATOM 1094 O O . TYR A 1 133 ? 26.000 0.004 -9.416 1.00 48.06 133 TYR A O 1
ATOM 1102 N N . ASP A 1 134 ? 26.119 0.306 -7.199 1.00 39.88 134 ASP A N 1
ATOM 1103 C CA . ASP A 1 134 ? 27.308 1.182 -7.249 1.00 39.88 134 ASP A CA 1
ATOM 1104 C C . ASP A 1 134 ? 28.595 0.502 -6.748 1.00 39.88 134 ASP A C 1
ATOM 1106 O O . ASP A 1 134 ? 29.390 1.062 -5.998 1.00 39.88 134 ASP A O 1
ATOM 1110 N N . SER A 1 135 ? 28.802 -0.759 -7.142 1.00 49.91 135 SER A N 1
ATOM 1111 C CA . SER A 1 135 ? 30.031 -1.507 -6.829 1.00 49.91 135 SER A CA 1
ATOM 1112 C C . SER A 1 135 ? 30.661 -2.163 -8.062 1.00 49.91 135 SER A C 1
ATOM 1114 O O . SER A 1 135 ? 31.168 -3.281 -8.006 1.00 49.91 135 SER A O 1
ATOM 1116 N N . PHE A 1 136 ? 30.636 -1.470 -9.206 1.00 36.41 136 PHE A N 1
ATOM 1117 C CA . PHE A 1 136 ? 31.497 -1.819 -10.337 1.00 36.41 136 PHE A CA 1
ATOM 1118 C C . PHE A 1 136 ? 31.738 -0.621 -11.268 1.00 36.41 136 PHE A C 1
ATOM 1120 O O . PHE A 1 136 ? 30.967 -0.380 -12.189 1.00 36.41 136 PHE A O 1
ATOM 1127 N N . SER A 1 137 ? 32.819 0.127 -11.054 1.00 36.22 137 SER A N 1
ATOM 1128 C CA . SER A 1 137 ? 33.980 0.067 -11.953 1.00 36.22 137 SER A CA 1
ATOM 1129 C C . SER A 1 137 ? 35.017 1.113 -11.548 1.00 36.22 137 SER A C 1
ATOM 1131 O O . SER A 1 137 ? 34.837 2.317 -11.704 1.00 36.22 137 SER A O 1
ATOM 1133 N N . THR A 1 138 ? 36.141 0.599 -11.070 1.00 45.41 138 THR A N 1
ATOM 1134 C CA . THR A 1 138 ? 37.458 1.223 -11.118 1.00 45.41 138 THR A CA 1
ATOM 1135 C C . THR A 1 138 ? 37.831 1.590 -12.555 1.00 45.41 138 THR A C 1
ATOM 1137 O O . THR A 1 138 ? 37.693 0.746 -13.442 1.00 45.41 138 THR A O 1
ATOM 1140 N N . SER A 1 139 ? 38.400 2.773 -12.761 1.00 37.22 139 SER A N 1
ATOM 1141 C CA . SER A 1 139 ? 39.631 2.918 -13.547 1.00 37.22 139 SER A CA 1
ATOM 1142 C C . SER A 1 139 ? 40.197 4.317 -13.346 1.00 37.22 139 SER A C 1
ATOM 1144 O O . SER A 1 139 ? 39.626 5.305 -13.810 1.00 37.22 139 SER A O 1
ATOM 1146 N N . ASP A 1 140 ? 41.330 4.354 -12.657 1.00 42.66 140 ASP A N 1
ATOM 1147 C CA . ASP A 1 140 ? 42.327 5.407 -12.748 1.00 42.66 140 ASP A CA 1
ATOM 1148 C C . ASP A 1 140 ? 42.653 5.713 -14.214 1.00 42.66 140 ASP A C 1
ATOM 1150 O O . ASP A 1 140 ? 43.026 4.809 -14.960 1.00 42.66 140 ASP A O 1
ATOM 1154 N N . THR A 1 141 ? 42.597 6.987 -14.591 1.00 38.78 141 THR A N 1
ATOM 1155 C CA . THR A 1 141 ? 43.520 7.569 -15.572 1.00 38.78 141 THR A CA 1
ATOM 1156 C C . THR A 1 141 ? 43.719 9.040 -15.228 1.00 38.78 141 THR A C 1
ATOM 1158 O O . THR A 1 141 ? 42.855 9.877 -15.493 1.00 38.78 141 THR A O 1
ATOM 1161 N N . ASP A 1 142 ? 44.872 9.336 -14.633 1.00 43.19 142 ASP A N 1
ATOM 1162 C CA . ASP A 1 142 ? 45.521 10.637 -14.741 1.00 43.19 142 ASP A CA 1
ATOM 1163 C C . ASP A 1 142 ? 45.817 10.914 -16.219 1.00 43.19 142 ASP A C 1
ATOM 1165 O O . ASP A 1 142 ? 46.562 10.158 -16.834 1.00 43.19 142 ASP A O 1
ATOM 1169 N N . GLU A 1 143 ? 45.313 12.018 -16.774 1.00 39.94 143 GLU A N 1
ATOM 1170 C CA . GLU A 1 143 ? 46.085 12.798 -17.745 1.00 39.94 143 GLU A CA 1
ATOM 1171 C C . GLU A 1 143 ? 45.549 14.229 -17.902 1.00 39.94 143 GLU A C 1
ATOM 1173 O O . GLU A 1 143 ? 44.370 14.493 -18.137 1.00 39.94 143 GLU A O 1
ATOM 1178 N N . LYS A 1 144 ? 46.479 15.176 -17.763 1.00 47.59 144 LYS A N 1
ATOM 1179 C CA . LYS A 1 144 ? 46.335 16.596 -18.081 1.00 47.59 144 LYS A CA 1
ATOM 1180 C C . LYS A 1 144 ? 45.940 16.796 -19.548 1.00 47.59 144 LYS A C 1
ATOM 1182 O O . LYS A 1 144 ? 46.696 16.404 -20.432 1.00 47.59 144 LYS A O 1
ATOM 1187 N N . SER A 1 145 ? 44.930 17.625 -19.806 1.00 34.16 145 SER A N 1
ATOM 1188 C CA . SER A 1 145 ? 45.058 18.723 -20.778 1.00 34.16 145 SER A CA 1
ATOM 1189 C C . SER A 1 145 ? 43.956 19.760 -20.622 1.00 34.16 145 SER A C 1
ATOM 1191 O O . SER A 1 145 ? 42.789 19.456 -20.405 1.00 34.16 145 SER A O 1
ATOM 1193 N N . ALA A 1 146 ? 44.393 21.011 -20.682 1.00 38.94 146 ALA A N 1
ATOM 1194 C CA . ALA A 1 146 ? 43.615 22.213 -20.485 1.00 38.94 146 ALA A CA 1
ATOM 1195 C C . ALA A 1 146 ? 42.852 22.643 -21.749 1.00 38.94 146 ALA A C 1
ATOM 1197 O O . ALA A 1 146 ? 43.261 22.321 -22.859 1.00 38.94 146 ALA A O 1
ATOM 1198 N N . MET A 1 147 ? 41.868 23.526 -21.512 1.00 45.44 147 MET A N 1
ATOM 1199 C CA . MET A 1 147 ? 41.509 24.682 -22.349 1.00 45.44 147 MET A CA 1
ATOM 1200 C C . MET A 1 147 ? 40.843 24.382 -23.694 1.00 45.44 147 MET A C 1
ATOM 1202 O O . MET A 1 147 ? 41.578 24.146 -24.630 1.00 45.44 147 MET A O 1
ATOM 1206 N N . TYR A 1 148 ? 39.510 24.557 -23.794 1.00 36.50 148 TYR A N 1
ATOM 1207 C CA . TYR A 1 148 ? 38.829 25.525 -24.691 1.00 36.50 148 TYR A CA 1
ATOM 1208 C C . TYR A 1 148 ? 37.445 25.873 -24.100 1.00 36.50 148 TYR A C 1
ATOM 1210 O O . TYR A 1 148 ? 36.654 24.987 -23.787 1.00 36.50 148 TYR A O 1
ATOM 1218 N N . ASP A 1 149 ? 37.191 27.168 -23.927 1.00 34.56 149 ASP A N 1
ATOM 1219 C CA . ASP A 1 149 ? 35.946 27.788 -23.455 1.00 34.56 149 ASP A CA 1
ATOM 1220 C C . ASP A 1 149 ? 35.046 28.191 -24.648 1.00 34.56 149 ASP A C 1
ATOM 1222 O O . ASP A 1 149 ? 35.572 28.563 -25.698 1.00 34.56 149 ASP A O 1
ATOM 1226 N N . LYS A 1 150 ? 33.718 28.194 -24.415 1.00 41.62 150 LYS A N 1
ATOM 1227 C CA . LYS A 1 150 ? 32.577 28.691 -25.239 1.00 41.62 150 LYS A CA 1
ATOM 1228 C C . LYS A 1 150 ? 32.273 27.950 -26.558 1.00 41.62 150 LYS A C 1
ATOM 1230 O O . LYS A 1 150 ? 33.103 27.898 -27.450 1.00 41.62 150 LYS A O 1
ATOM 1235 N N . LEU A 1 151 ? 31.060 27.429 -26.803 1.00 34.81 151 LEU A N 1
ATOM 1236 C CA . LEU A 1 151 ? 29.769 28.133 -26.816 1.00 34.81 151 LEU A CA 1
ATOM 1237 C C . LEU A 1 151 ? 28.593 27.139 -27.028 1.00 34.81 151 LEU A C 1
ATOM 1239 O O . LEU A 1 151 ? 28.704 26.216 -27.827 1.00 34.81 151 LEU A O 1
ATOM 1243 N N . ASP A 1 152 ? 27.466 27.466 -26.390 1.00 30.81 152 ASP A N 1
ATOM 1244 C CA . ASP A 1 152 ? 26.063 27.098 -26.662 1.00 30.81 152 ASP A CA 1
ATOM 1245 C C . ASP A 1 152 ? 25.441 25.775 -26.173 1.00 30.81 152 ASP A C 1
ATOM 1247 O O . ASP A 1 152 ? 25.860 24.671 -26.502 1.00 30.81 152 ASP A O 1
ATOM 125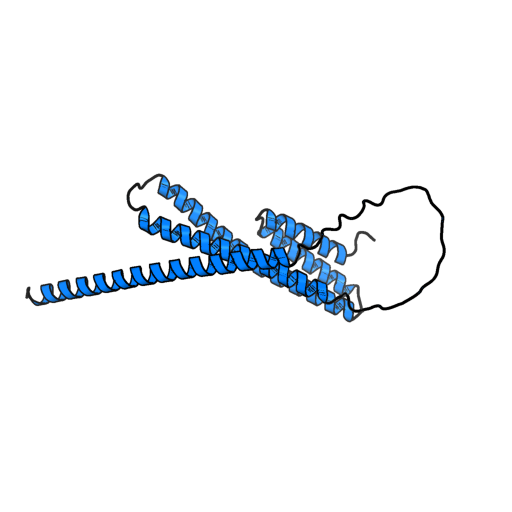1 N N . GLY A 1 153 ? 24.295 25.943 -25.498 1.00 33.53 153 GLY A N 1
ATOM 1252 C CA . GLY A 1 153 ? 23.163 25.031 -25.647 1.00 33.53 153 GLY A CA 1
ATOM 1253 C C . GLY A 1 153 ? 22.903 24.015 -24.534 1.00 33.53 153 GLY A C 1
ATOM 1254 O O . GLY A 1 153 ? 23.190 22.837 -24.680 1.00 33.53 153 GLY A O 1
ATOM 1255 N N . PHE A 1 154 ? 22.151 24.445 -23.517 1.00 37.28 154 PHE A N 1
ATOM 1256 C CA . PHE A 1 154 ? 21.105 23.617 -22.898 1.00 37.28 154 PHE A CA 1
ATOM 1257 C C . PHE A 1 154 ? 21.549 22.411 -22.046 1.00 37.28 154 PHE A C 1
ATOM 1259 O O . PHE A 1 154 ? 21.251 21.258 -22.345 1.00 37.28 154 PHE A O 1
ATOM 1266 N N . THR A 1 155 ? 22.106 22.679 -20.867 1.00 33.53 155 THR A N 1
ATOM 1267 C CA . THR A 1 155 ? 21.963 21.747 -19.741 1.00 33.53 155 THR A CA 1
ATOM 1268 C C . THR A 1 155 ? 21.358 22.495 -18.570 1.00 33.53 155 THR A C 1
ATOM 1270 O O . THR A 1 155 ? 22.048 23.235 -17.872 1.00 33.53 155 THR A O 1
ATOM 1273 N N . ASN A 1 156 ? 20.053 22.296 -18.362 1.00 38.22 156 ASN A N 1
ATOM 1274 C CA . ASN A 1 156 ? 19.444 22.451 -17.048 1.00 38.22 156 ASN A CA 1
ATOM 1275 C C . ASN A 1 156 ? 20.342 21.705 -16.066 1.00 38.22 156 ASN A C 1
ATOM 1277 O O . ASN A 1 156 ? 20.398 20.474 -16.095 1.00 38.22 156 ASN A O 1
ATOM 1281 N N . THR A 1 157 ? 21.089 22.460 -15.266 1.00 37.41 157 THR A N 1
ATOM 1282 C CA . THR A 1 157 ? 21.880 21.941 -14.166 1.00 37.41 157 THR A CA 1
ATOM 1283 C C . THR A 1 157 ? 20.914 21.215 -13.254 1.00 37.41 157 THR A C 1
ATOM 1285 O O . THR A 1 157 ? 20.089 21.799 -12.551 1.00 37.41 157 THR A O 1
ATOM 1288 N N . LEU A 1 158 ? 20.975 19.897 -13.409 1.00 40.97 158 LEU A N 1
ATOM 1289 C CA . LEU A 1 158 ? 20.377 18.872 -12.590 1.00 40.97 158 LEU A CA 1
ATOM 1290 C C . LEU A 1 158 ? 20.378 19.376 -11.150 1.00 40.97 158 LEU A C 1
ATOM 1292 O O . LEU A 1 158 ? 21.433 19.575 -10.550 1.00 40.97 158 LEU A O 1
ATOM 1296 N N . GLY A 1 159 ? 19.187 19.647 -10.618 1.00 36.09 159 GLY A N 1
ATOM 1297 C CA . GLY A 1 159 ? 19.036 19.896 -9.199 1.00 36.09 159 GLY A CA 1
ATOM 1298 C C . GLY A 1 159 ? 19.564 18.666 -8.481 1.00 36.09 159 GLY A C 1
ATOM 1299 O O . GLY A 1 159 ? 18.884 17.639 -8.452 1.00 36.09 159 GLY A O 1
ATOM 1300 N N . ASN A 1 160 ? 20.777 18.767 -7.937 1.00 43.69 160 ASN A N 1
ATOM 1301 C CA . ASN A 1 160 ? 21.301 17.836 -6.956 1.00 43.69 160 ASN A CA 1
ATOM 1302 C C . ASN A 1 160 ? 20.336 17.881 -5.772 1.00 43.69 160 ASN A C 1
ATOM 1304 O O . ASN A 1 160 ? 20.466 18.699 -4.863 1.00 43.69 160 ASN A O 1
ATOM 1308 N N . LYS A 1 161 ? 19.312 17.026 -5.811 1.00 46.00 161 LYS A N 1
ATOM 1309 C CA . LYS A 1 161 ? 18.507 16.702 -4.644 1.00 46.00 161 LYS A CA 1
ATOM 1310 C C . LYS A 1 161 ? 19.449 15.953 -3.723 1.00 46.00 161 LYS A C 1
ATOM 1312 O O . LYS A 1 161 ? 19.609 14.746 -3.862 1.00 46.00 161 LYS A O 1
ATOM 1317 N N . HIS A 1 162 ? 20.113 16.694 -2.844 1.00 46.75 162 HIS A N 1
ATOM 1318 C CA . HIS A 1 162 ? 20.845 16.121 -1.731 1.00 46.75 162 HIS A CA 1
ATOM 1319 C C . HIS A 1 162 ? 19.888 15.127 -1.048 1.00 46.75 162 HIS A C 1
ATOM 1321 O O . HIS A 1 162 ? 18.793 15.542 -0.637 1.00 46.75 162 HIS A O 1
ATOM 1327 N N . PRO A 1 163 ? 20.195 13.818 -1.009 1.00 54.75 163 PRO A N 1
ATOM 1328 C CA . PRO A 1 163 ? 19.414 12.903 -0.199 1.00 54.75 163 PRO A CA 1
ATOM 1329 C C . PRO A 1 163 ? 19.501 13.430 1.232 1.00 54.75 163 PRO A C 1
ATOM 1331 O O . PRO A 1 163 ? 20.581 13.782 1.697 1.00 54.75 163 PRO A O 1
ATOM 1334 N N . LYS A 1 164 ? 18.346 13.617 1.877 1.00 56.94 164 LYS A N 1
ATOM 1335 C CA . LYS A 1 164 ? 18.273 14.223 3.210 1.00 56.94 164 LYS A CA 1
ATOM 1336 C C . LYS A 1 164 ? 19.248 13.517 4.159 1.00 56.94 164 LYS A C 1
ATOM 1338 O O . LYS A 1 164 ? 19.229 12.289 4.242 1.00 56.94 164 LYS A O 1
ATOM 1343 N N . ASP A 1 165 ? 20.074 14.336 4.806 1.00 67.62 165 ASP A N 1
ATOM 1344 C CA . ASP A 1 165 ? 21.217 13.964 5.638 1.00 67.62 165 ASP A CA 1
ATOM 1345 C C . ASP A 1 165 ? 20.791 13.014 6.764 1.00 67.62 165 ASP A C 1
ATOM 1347 O O . ASP A 1 165 ? 19.714 13.192 7.342 1.00 67.62 165 ASP A O 1
ATOM 1351 N N . ASP A 1 166 ? 21.601 12.008 7.087 1.00 62.31 166 ASP A N 1
ATOM 1352 C CA . ASP A 1 166 ? 21.238 10.956 8.049 1.00 62.31 166 ASP A CA 1
ATOM 1353 C C . ASP A 1 166 ? 20.878 11.537 9.430 1.00 62.31 166 ASP A C 1
ATOM 1355 O O . ASP A 1 166 ? 20.036 10.984 10.139 1.00 62.31 166 ASP A O 1
ATOM 1359 N N . SER A 1 167 ? 21.390 12.729 9.748 1.00 60.28 167 SER A N 1
ATOM 1360 C CA . SER A 1 167 ? 20.972 13.565 10.880 1.00 60.28 167 SER A CA 1
ATOM 1361 C C . SER A 1 167 ? 19.450 13.794 10.942 1.00 60.28 167 SER A C 1
ATOM 1363 O O . SER A 1 167 ? 18.826 13.561 11.978 1.00 60.28 167 SER A O 1
ATOM 1365 N N . THR A 1 168 ? 18.821 14.137 9.813 1.00 62.53 168 THR A N 1
ATOM 1366 C CA . THR A 1 168 ? 17.362 14.335 9.727 1.00 62.53 168 THR A CA 1
ATOM 1367 C C . THR A 1 168 ? 16.592 13.029 9.898 1.00 62.53 168 THR A C 1
ATOM 1369 O O . THR A 1 168 ? 15.539 13.010 10.527 1.00 62.53 168 THR A O 1
ATOM 1372 N N . THR A 1 169 ? 17.135 11.909 9.413 1.00 60.62 169 THR A N 1
ATOM 1373 C CA . THR A 1 169 ? 16.498 10.595 9.593 1.00 60.62 169 THR A CA 1
ATOM 1374 C C . THR A 1 169 ? 16.559 10.124 11.045 1.00 60.62 169 THR A C 1
ATOM 1376 O O . THR A 1 169 ? 15.599 9.549 11.552 1.00 60.62 169 THR A O 1
ATOM 1379 N N . ILE A 1 170 ? 17.655 10.419 11.746 1.00 70.56 170 ILE A N 1
ATOM 1380 C CA . ILE A 1 170 ? 17.822 10.116 13.170 1.00 70.56 170 ILE A CA 1
ATOM 1381 C C . ILE A 1 170 ? 16.879 10.975 14.016 1.00 70.56 170 ILE A C 1
ATOM 1383 O O . ILE A 1 170 ? 16.312 10.482 14.989 1.00 70.56 170 ILE A O 1
ATOM 1387 N N . GLU A 1 171 ? 16.688 12.243 13.659 1.00 67.19 171 GLU A N 1
ATOM 1388 C CA . GLU A 1 171 ? 15.744 13.132 14.337 1.00 67.19 171 GLU A CA 1
ATOM 1389 C C . GLU A 1 171 ? 14.290 12.674 14.147 1.00 67.19 171 GLU A C 1
ATOM 1391 O O . GLU A 1 171 ? 13.558 12.535 15.127 1.00 67.19 171 GLU A O 1
ATOM 1396 N N . GLU A 1 172 ? 13.902 12.312 12.920 1.00 62.00 172 GLU A N 1
ATOM 1397 C CA . GLU A 1 172 ? 12.588 11.724 12.625 1.00 62.00 172 GLU A CA 1
ATOM 1398 C C . GLU A 1 172 ? 12.365 10.408 13.406 1.00 62.00 172 GLU A C 1
ATOM 1400 O O . GLU A 1 172 ? 11.296 10.204 13.985 1.00 62.00 172 GLU A O 1
ATOM 1405 N N . LEU A 1 173 ? 13.384 9.543 13.512 1.00 69.12 173 LEU A N 1
ATOM 1406 C CA . LEU A 1 173 ? 13.330 8.308 14.311 1.00 69.12 173 LEU A CA 1
ATOM 1407 C C . LEU A 1 173 ? 13.219 8.570 15.821 1.00 69.12 173 LEU A C 1
ATOM 1409 O O . LEU A 1 173 ? 12.522 7.836 16.522 1.00 69.12 173 LEU A O 1
ATOM 1413 N N . LYS A 1 174 ? 13.886 9.604 16.343 1.00 57.78 174 LYS A N 1
ATOM 1414 C CA . LYS A 1 174 ? 13.785 9.992 17.760 1.00 57.78 174 LYS A CA 1
ATOM 1415 C C . LYS A 1 174 ? 12.395 10.518 18.099 1.00 57.78 174 LYS A C 1
ATOM 1417 O O . LYS A 1 174 ? 11.827 10.106 19.109 1.00 57.78 174 LYS A O 1
ATOM 1422 N N . ILE A 1 175 ? 11.834 11.369 17.240 1.00 62.09 175 ILE A N 1
ATOM 1423 C CA . ILE A 1 175 ? 10.459 11.865 17.378 1.00 62.09 175 ILE A CA 1
ATOM 1424 C C . ILE A 1 175 ? 9.475 10.688 17.334 1.00 62.09 175 ILE A C 1
ATOM 1426 O O . ILE A 1 175 ? 8.577 10.609 18.169 1.00 62.09 175 ILE A O 1
ATOM 1430 N N . LEU A 1 176 ? 9.689 9.724 16.434 1.00 64.12 176 LEU A N 1
ATOM 1431 C CA . LEU A 1 176 ? 8.866 8.518 16.335 1.00 64.12 176 LEU A CA 1
ATOM 1432 C C . LEU A 1 176 ? 8.950 7.636 17.588 1.00 64.12 176 LEU A C 1
ATOM 1434 O O . LEU A 1 176 ? 7.927 7.153 18.066 1.00 64.12 176 LEU A O 1
ATOM 1438 N N . SER A 1 177 ? 10.153 7.432 18.128 1.00 68.25 177 SER A N 1
ATOM 1439 C CA . SER A 1 177 ? 10.356 6.677 19.369 1.00 68.25 177 SER A CA 1
ATOM 1440 C C . SER A 1 177 ? 9.590 7.313 20.532 1.00 68.25 177 SER A C 1
ATOM 1442 O O . SER A 1 177 ? 8.893 6.613 21.262 1.00 68.25 177 SER A O 1
ATOM 1444 N N . SER A 1 178 ? 9.629 8.646 20.642 1.00 54.69 178 SER A N 1
ATOM 1445 C CA . SER A 1 178 ? 8.846 9.391 21.636 1.00 54.69 178 SER A CA 1
ATOM 1446 C C . SER A 1 178 ? 7.342 9.192 21.435 1.00 54.69 178 SER A C 1
ATOM 1448 O O . SER A 1 178 ? 6.634 8.845 22.371 1.00 54.69 178 SER A O 1
ATOM 1450 N N . GLN A 1 179 ? 6.852 9.324 20.201 1.00 61.38 179 GLN A N 1
ATOM 1451 C CA . GLN A 1 179 ? 5.427 9.164 19.897 1.00 61.38 179 GLN A CA 1
ATOM 1452 C C . GLN A 1 179 ? 4.917 7.737 20.150 1.00 61.38 179 GLN A C 1
ATOM 1454 O O . GLN A 1 179 ? 3.774 7.554 20.567 1.00 61.38 179 GLN A O 1
ATOM 1459 N N . LEU A 1 180 ? 5.746 6.716 19.907 1.00 70.50 180 LEU A N 1
ATOM 1460 C CA . LEU A 1 180 ? 5.425 5.326 20.241 1.00 70.50 180 LEU A CA 1
ATOM 1461 C C . LEU A 1 180 ? 5.356 5.117 21.753 1.00 70.50 180 LEU A C 1
ATOM 1463 O O . LEU A 1 180 ? 4.452 4.432 22.223 1.00 70.50 180 LEU A O 1
ATOM 1467 N N . GLN A 1 181 ? 6.278 5.715 22.509 1.00 57.91 181 GLN A N 1
ATOM 1468 C CA . GLN A 1 181 ? 6.253 5.664 23.971 1.00 57.91 181 GLN A CA 1
ATOM 1469 C C . GLN A 1 181 ? 4.986 6.324 24.527 1.00 57.91 181 GLN A C 1
ATOM 1471 O O . GLN A 1 181 ? 4.308 5.715 25.353 1.00 57.91 181 GLN A O 1
ATOM 1476 N N . ASP A 1 182 ? 4.606 7.492 24.008 1.00 57.03 182 ASP A N 1
ATOM 1477 C CA . ASP A 1 182 ? 3.382 8.194 24.411 1.00 57.03 182 ASP A CA 1
ATOM 1478 C C . ASP A 1 182 ? 2.125 7.369 24.095 1.00 57.03 182 ASP A C 1
ATOM 1480 O O . ASP A 1 182 ? 1.227 7.233 24.926 1.00 57.03 182 ASP A O 1
ATOM 1484 N N . LEU A 1 183 ? 2.071 6.750 22.911 1.00 73.06 183 LEU A N 1
ATOM 1485 C CA . LEU A 1 183 ? 0.953 5.898 22.510 1.00 73.06 183 LEU A CA 1
ATOM 1486 C C . LEU A 1 183 ? 0.836 4.646 23.388 1.00 73.06 183 LEU A C 1
ATOM 1488 O O . LEU A 1 183 ? -0.265 4.282 23.806 1.00 73.06 183 LEU A O 1
ATOM 1492 N N . VAL A 1 184 ? 1.962 3.990 23.674 1.00 76.00 184 VAL A N 1
ATOM 1493 C CA . VAL A 1 184 ? 2.009 2.838 24.582 1.00 76.00 184 VAL A CA 1
ATOM 1494 C C . VAL A 1 184 ? 1.539 3.250 25.974 1.00 76.00 184 VAL A C 1
ATOM 1496 O O . VAL A 1 184 ? 0.731 2.540 26.567 1.00 76.00 184 VAL A O 1
ATOM 1499 N N . GLN A 1 185 ? 1.965 4.413 26.470 1.00 58.66 185 GLN A N 1
ATOM 1500 C CA . GLN A 1 185 ? 1.537 4.925 27.767 1.00 58.66 185 GLN A CA 1
ATOM 1501 C C . GLN A 1 185 ? 0.021 5.158 27.815 1.00 58.66 185 GLN A C 1
ATOM 1503 O O . GLN A 1 185 ? -0.624 4.769 28.786 1.00 58.66 185 GLN A O 1
ATOM 1508 N N . ILE A 1 186 ? -0.567 5.737 26.764 1.00 68.38 186 ILE A N 1
ATOM 1509 C CA . ILE A 1 186 ? -2.021 5.940 26.683 1.00 68.38 186 ILE A CA 1
ATOM 1510 C C . ILE A 1 186 ? -2.763 4.597 26.666 1.00 68.38 186 ILE A C 1
ATOM 1512 O O . ILE A 1 186 ? -3.737 4.430 27.399 1.00 68.38 186 ILE A O 1
ATOM 1516 N N . LEU A 1 187 ? -2.296 3.628 25.872 1.00 72.44 187 LEU A N 1
ATOM 1517 C CA . LEU A 1 187 ? -2.905 2.296 25.793 1.00 72.44 187 LEU A CA 1
ATOM 1518 C C . LEU A 1 187 ? -2.857 1.557 27.132 1.00 72.44 187 LEU A C 1
ATOM 1520 O O . LEU A 1 187 ? -3.842 0.928 27.517 1.00 72.44 187 LEU A O 1
ATOM 1524 N N . VAL A 1 188 ? -1.737 1.646 27.851 1.00 70.31 188 VAL A N 1
ATOM 1525 C CA . VAL A 1 188 ? -1.596 1.059 29.189 1.00 70.31 188 VAL A CA 1
ATOM 1526 C C . VAL A 1 188 ? -2.594 1.695 30.154 1.00 70.31 188 VAL A C 1
ATOM 1528 O O . VAL A 1 188 ? -3.340 0.968 30.807 1.00 70.31 188 VAL A O 1
ATOM 1531 N N . THR A 1 189 ? -2.693 3.027 30.178 1.00 64.88 189 THR A N 1
ATOM 1532 C CA . THR A 1 189 ? -3.654 3.740 31.036 1.00 64.88 189 THR A CA 1
ATOM 1533 C C . THR A 1 189 ? -5.100 3.334 30.734 1.00 64.88 189 THR A C 1
ATOM 1535 O O . THR A 1 189 ? -5.867 3.038 31.648 1.00 64.88 189 THR A O 1
ATOM 1538 N N . GLN A 1 190 ? -5.477 3.232 29.458 1.00 73.88 190 GLN A N 1
ATOM 1539 C CA . GLN A 1 190 ? -6.826 2.801 29.075 1.00 73.88 190 GLN A CA 1
ATOM 1540 C C . GLN A 1 190 ? -7.118 1.345 29.451 1.00 73.88 190 GLN A C 1
ATOM 1542 O O . GLN A 1 190 ? -8.238 1.015 29.841 1.00 73.88 190 GLN A O 1
ATOM 1547 N N . LEU A 1 191 ? -6.125 0.459 29.343 1.00 75.19 191 LEU A N 1
ATOM 1548 C CA . LEU A 1 191 ? -6.262 -0.938 29.746 1.00 75.19 191 LEU A CA 1
ATOM 1549 C C . LEU A 1 191 ? -6.472 -1.034 31.264 1.00 75.19 191 LEU A C 1
ATOM 1551 O O . LEU A 1 191 ? -7.344 -1.775 31.721 1.00 75.19 191 LEU A O 1
ATOM 1555 N N . GLU A 1 192 ? -5.735 -0.245 32.047 1.00 80.50 192 GLU A N 1
ATOM 1556 C CA . GLU A 1 192 ? -5.931 -0.144 33.494 1.00 80.50 192 GLU A CA 1
ATOM 1557 C C . GLU A 1 192 ? -7.333 0.365 33.860 1.00 80.50 192 GLU A C 1
ATOM 1559 O O . GLU A 1 192 ? -7.975 -0.204 34.746 1.00 80.50 192 GLU A O 1
ATOM 1564 N N . GLU A 1 193 ? -7.841 1.387 33.169 1.00 80.19 193 GLU A N 1
ATOM 1565 C CA . GLU A 1 193 ? -9.196 1.912 33.375 1.00 80.19 193 GLU A CA 1
ATOM 1566 C C . GLU A 1 193 ? -10.275 0.874 33.054 1.00 80.19 193 GLU A C 1
ATOM 1568 O O . GLU A 1 193 ? -11.160 0.628 33.878 1.00 80.19 193 GLU A O 1
ATOM 1573 N N . ARG A 1 194 ? -10.172 0.196 31.905 1.00 79.00 194 ARG A N 1
ATOM 1574 C CA . ARG A 1 194 ? -11.105 -0.876 31.525 1.00 79.00 194 ARG A CA 1
ATOM 1575 C C . ARG A 1 194 ? -11.048 -2.050 32.499 1.00 79.00 194 ARG A C 1
ATOM 1577 O O . ARG A 1 194 ? -12.089 -2.593 32.860 1.00 79.00 194 ARG A O 1
ATOM 1584 N N . ASN A 1 195 ? -9.864 -2.418 32.989 1.00 85.56 195 ASN A N 1
ATOM 1585 C CA . ASN A 1 195 ? -9.731 -3.443 34.024 1.00 85.56 195 ASN A CA 1
ATOM 1586 C C . ASN A 1 195 ? -10.418 -3.028 35.332 1.00 85.56 195 ASN A C 1
ATOM 1588 O O . ASN A 1 195 ? -11.106 -3.846 35.942 1.00 85.56 195 ASN A O 1
ATOM 1592 N N . ARG A 1 196 ? -10.287 -1.763 35.756 1.00 87.44 196 ARG A N 1
ATOM 1593 C CA . ARG A 1 196 ? -11.005 -1.249 36.937 1.00 87.44 196 ARG A CA 1
ATOM 1594 C C . ARG A 1 196 ? -12.516 -1.298 36.745 1.00 87.44 196 ARG A C 1
ATOM 1596 O O . ARG A 1 196 ? -13.222 -1.716 37.658 1.00 87.44 196 ARG A O 1
ATOM 1603 N N . GLU A 1 197 ? -13.006 -0.910 35.573 1.00 88.56 197 GLU A N 1
ATOM 1604 C CA . GLU A 1 197 ? -14.430 -0.959 35.229 1.00 88.56 197 GLU A CA 1
ATOM 1605 C C . GLU A 1 197 ? -14.967 -2.399 35.262 1.00 88.56 197 GLU A C 1
ATOM 1607 O O . GLU A 1 197 ? -15.994 -2.672 35.883 1.00 88.56 197 GLU A O 1
ATOM 1612 N N . VAL A 1 198 ? -14.221 -3.352 34.695 1.00 89.69 198 VAL A N 1
ATOM 1613 C CA . VAL A 1 198 ? -14.546 -4.784 34.766 1.00 89.69 198 VAL A CA 1
ATOM 1614 C C . VAL A 1 198 ? -14.622 -5.269 36.216 1.00 89.69 198 VAL A C 1
ATOM 1616 O O . VAL A 1 198 ? -15.566 -5.973 36.574 1.00 89.69 198 VAL A O 1
ATOM 1619 N N . GLU A 1 199 ? -13.677 -4.887 37.075 1.00 90.56 199 GLU A N 1
ATOM 1620 C CA . GLU A 1 199 ? -13.700 -5.267 38.494 1.00 90.56 199 GLU A CA 1
ATOM 1621 C C . GLU A 1 199 ? -14.876 -4.636 39.261 1.00 90.56 199 GLU A C 1
ATOM 1623 O O . GLU A 1 199 ? -15.508 -5.293 40.100 1.00 90.56 199 GLU A O 1
ATOM 1628 N N . GLN A 1 200 ? -15.239 -3.392 38.941 1.00 89.44 200 GLN A N 1
ATOM 1629 C CA . GLN A 1 200 ? -16.423 -2.735 39.502 1.00 89.44 200 GLN A CA 1
ATOM 1630 C C . GLN A 1 200 ? -17.715 -3.440 39.078 1.00 89.44 200 GLN A C 1
ATOM 1632 O O . GLN A 1 200 ? -18.568 -3.720 39.925 1.00 89.44 200 GLN A O 1
ATOM 1637 N N . LEU A 1 201 ? -17.848 -3.785 37.794 1.00 90.25 201 LEU A N 1
ATOM 1638 C CA . LEU A 1 201 ? -19.005 -4.510 37.267 1.00 90.25 201 LEU A CA 1
ATOM 1639 C C . LEU A 1 201 ? -19.115 -5.913 37.873 1.00 90.25 201 LEU A C 1
ATOM 1641 O O . LEU A 1 201 ? -20.193 -6.289 38.331 1.00 90.25 201 LEU A O 1
ATOM 1645 N N . LYS A 1 202 ? -18.007 -6.659 37.981 1.00 90.94 202 LYS A N 1
ATOM 1646 C CA . LYS A 1 202 ? -17.980 -7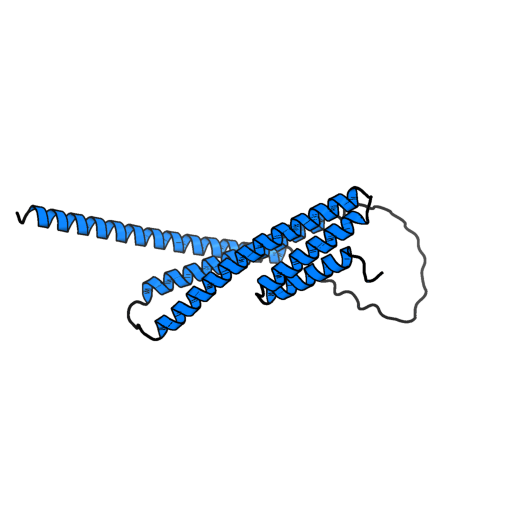.959 38.678 1.00 90.94 202 LYS A CA 1
ATOM 1647 C C . LYS A 1 202 ? -18.430 -7.834 40.134 1.00 90.94 202 LYS A C 1
ATOM 1649 O O . LYS A 1 202 ? -19.223 -8.645 40.609 1.00 90.94 202 LYS A O 1
ATOM 1654 N N . SER A 1 203 ? -17.964 -6.803 40.839 1.00 89.75 203 SER A N 1
ATOM 1655 C CA . SER A 1 203 ? -18.365 -6.542 42.227 1.00 89.75 203 SER A CA 1
ATOM 1656 C C . SER A 1 203 ? -19.857 -6.213 42.341 1.00 89.75 203 SER A C 1
ATOM 1658 O O . SER A 1 203 ? -20.533 -6.715 43.241 1.00 89.75 203 SER A O 1
ATOM 1660 N N . ARG A 1 204 ? -20.391 -5.418 41.405 1.00 89.38 204 ARG A N 1
ATOM 1661 C CA . ARG A 1 204 ? -21.818 -5.072 41.317 1.00 89.38 204 ARG 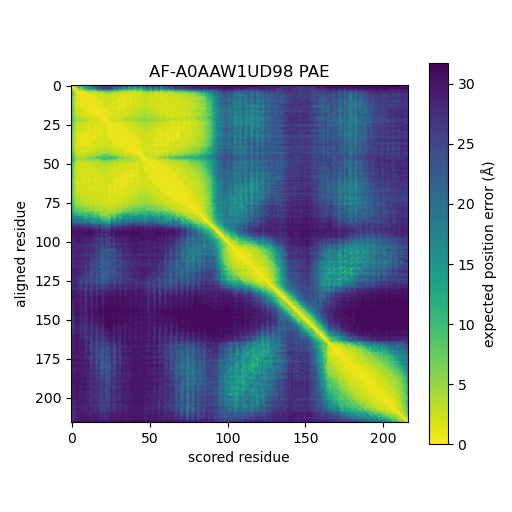A CA 1
ATOM 1662 C C . ARG A 1 204 ? -22.682 -6.309 41.063 1.00 89.38 204 ARG A C 1
ATOM 1664 O O . ARG A 1 204 ? -23.675 -6.493 41.760 1.00 89.38 204 ARG A O 1
ATOM 1671 N N . ILE A 1 205 ? -22.282 -7.168 40.122 1.00 90.56 205 ILE A N 1
ATOM 1672 C CA . ILE A 1 205 ? -22.960 -8.440 39.824 1.00 90.56 205 ILE A CA 1
ATOM 1673 C C . ILE A 1 205 ? -23.005 -9.311 41.082 1.00 90.56 205 ILE A C 1
ATOM 1675 O O . ILE A 1 205 ? -24.085 -9.710 41.507 1.00 90.56 205 ILE A O 1
ATOM 1679 N N . LYS A 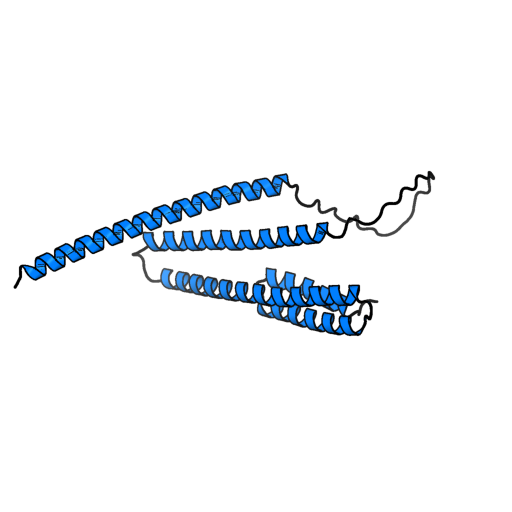1 206 ? -21.868 -9.491 41.763 1.00 90.75 206 LYS A N 1
ATOM 1680 C CA . LYS A 1 206 ? -21.790 -10.280 43.002 1.00 90.75 206 LYS A CA 1
ATOM 1681 C C . LYS A 1 206 ? -22.714 -9.758 44.113 1.00 90.75 206 LYS A C 1
ATOM 1683 O O . LYS A 1 206 ? -23.300 -10.544 44.858 1.00 90.75 206 LYS A O 1
ATOM 1688 N N . GLN A 1 207 ? -22.848 -8.437 44.253 1.00 88.62 207 GLN A N 1
ATOM 1689 C CA . GLN A 1 207 ? -23.777 -7.833 45.217 1.00 88.62 207 GLN A CA 1
ATOM 1690 C C . GLN A 1 207 ? -25.241 -8.100 44.849 1.00 88.62 207 GLN A C 1
ATOM 1692 O O . GLN A 1 207 ? -26.043 -8.416 45.727 1.00 88.62 207 GLN A O 1
ATOM 1697 N N . LEU A 1 208 ? -25.588 -7.991 43.566 1.00 86.19 208 LEU A N 1
ATOM 1698 C CA . LEU A 1 208 ? -26.943 -8.244 43.076 1.00 86.19 208 LEU A CA 1
ATOM 1699 C C . LEU A 1 208 ? -27.336 -9.720 43.216 1.00 86.19 208 LEU A C 1
ATOM 1701 O O . LEU A 1 208 ? -28.426 -10.000 43.705 1.00 86.19 208 LEU A O 1
ATOM 1705 N N . GLU A 1 209 ? -26.437 -10.648 42.889 1.00 85.75 209 GLU A N 1
ATOM 1706 C CA . GLU A 1 209 ? -26.640 -12.092 43.073 1.00 85.75 209 GLU A CA 1
ATOM 1707 C C . GLU A 1 209 ? -26.828 -12.456 44.556 1.00 85.75 209 GLU A C 1
ATOM 1709 O O . GLU A 1 209 ? -27.735 -13.208 44.913 1.00 85.75 209 GLU A O 1
ATOM 1714 N N . SER A 1 210 ? -26.032 -11.857 45.451 1.00 81.88 210 SER A N 1
ATOM 1715 C CA . SER A 1 210 ? -26.180 -12.029 46.904 1.00 81.88 210 SER A CA 1
ATOM 1716 C C . SER A 1 210 ? -27.526 -11.504 47.416 1.00 81.88 210 SER A C 1
ATOM 1718 O O . SER A 1 210 ? -28.191 -12.165 48.215 1.00 81.88 210 SER A O 1
ATOM 1720 N N . ASN A 1 211 ? -27.980 -10.352 46.918 1.00 77.06 211 ASN A N 1
ATOM 1721 C CA . ASN A 1 211 ? -29.279 -9.791 47.288 1.00 77.06 211 ASN A CA 1
ATOM 1722 C C . ASN A 1 211 ? -30.453 -10.615 46.732 1.00 77.06 211 ASN A C 1
ATOM 1724 O O . ASN A 1 211 ? -31.448 -10.780 47.433 1.00 77.06 211 ASN A O 1
ATOM 1728 N N . GLN A 1 212 ? -30.330 -11.187 45.529 1.00 71.62 212 GLN A N 1
ATOM 1729 C CA . GLN A 1 212 ? -31.316 -12.127 44.978 1.00 71.62 212 GLN A CA 1
ATOM 1730 C C . GLN A 1 212 ? -31.408 -13.418 45.797 1.00 71.62 212 GLN A C 1
ATOM 1732 O O . GLN A 1 212 ? -32.509 -13.897 46.050 1.00 71.62 212 GLN A O 1
ATOM 1737 N N . SER A 1 213 ? -30.278 -13.950 46.273 1.00 61.25 213 SER A N 1
ATOM 1738 C CA . SER A 1 213 ? -30.255 -15.171 47.094 1.00 61.25 213 SER A CA 1
ATOM 1739 C C . SER A 1 213 ? -30.866 -15.013 48.494 1.00 61.25 213 SER A C 1
ATOM 1741 O O . SER A 1 213 ? -31.195 -16.008 49.128 1.00 61.25 213 SER A O 1
ATOM 1743 N N . LYS A 1 214 ? -31.025 -13.774 48.981 1.00 60.06 214 LYS A N 1
ATOM 1744 C CA . LYS A 1 214 ? -31.640 -13.453 50.283 1.00 60.06 214 LYS A CA 1
ATOM 1745 C C . LYS A 1 214 ? -33.124 -13.076 50.188 1.00 60.06 214 LYS A C 1
ATOM 1747 O O . LYS A 1 214 ? -33.744 -12.838 51.219 1.00 60.06 214 LYS A O 1
ATOM 1752 N N . GLY A 1 215 ? -33.658 -12.945 48.973 1.00 53.94 215 GLY A N 1
ATOM 1753 C CA . GLY A 1 215 ? -35.041 -12.537 48.702 1.00 53.94 215 GLY A CA 1
ATOM 1754 C C . GLY A 1 215 ? -36.005 -13.691 48.398 1.00 53.94 215 GLY A C 1
ATOM 1755 O O . GLY A 1 215 ? -37.123 -13.421 47.966 1.00 53.94 215 GLY A O 1
ATOM 1756 N N . ILE A 1 216 ? -35.571 -14.940 48.589 1.00 45.75 216 ILE A N 1
ATOM 1757 C CA . ILE A 1 216 ? -36.359 -16.182 48.485 1.00 45.75 216 ILE A CA 1
ATOM 1758 C C . ILE A 1 216 ? -36.315 -16.858 49.853 1.00 45.75 216 ILE A C 1
ATOM 1760 O O . ILE A 1 216 ? -37.376 -17.348 50.295 1.00 45.75 216 ILE A O 1
#

Organism: NCBI:txid420089

pLDDT: mean 70.56, std 19.83, range [30.81, 98.06]

Radius of gyration: 28.71 Å; Cα contacts (8 Å, |Δi|>4): 75; chains: 1; bounding box: 83×45×80 Å

Foldsee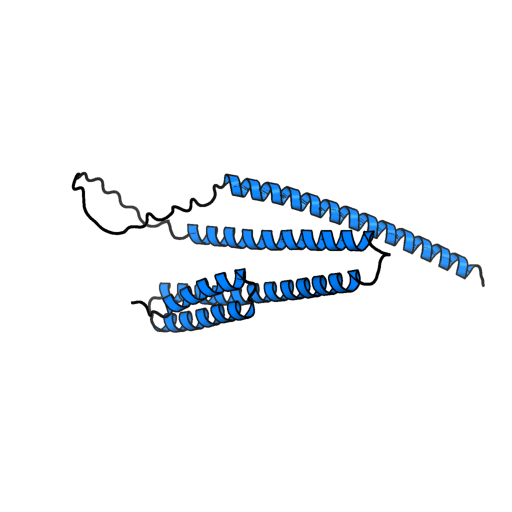k 3Di:
DCDQLQNLLVVLQVVLVVCVVVVVLVSSLVSLVSSLVSLVVNLVVDPDPVSNVVSVVSNVVSVVVNVVSVVVNVVVVVVVVVVVVVVVCVVPDDPDPDPVVLVVVLVVLVVVLVVVVVVVVVVVVVVVVVPPPPPDDDDDDDDDDDDDDDDDDDDPPPPPPPPPDVVVVVVVVVVSVVSVVVSVVSVVVVVVVVVVVVVVVVVVVVVVVVVVVVVD

Solvent-accessible surface area (backbone atoms only — not comparable to full-atom values): 12571 Å² total; per-residue (Å²): 132,93,76,47,41,53,57,53,18,53,51,24,48,57,50,20,56,60,30,48,77,69,69,37,46,69,66,20,41,50,24,33,53,53,19,38,54,24,35,53,55,40,47,76,75,46,88,50,65,71,59,40,51,50,43,52,51,53,39,51,50,37,55,53,48,40,54,54,46,53,51,52,44,57,51,49,54,53,50,52,51,52,53,54,51,52,62,60,47,72,76,74,67,95,80,77,69,76,68,56,51,56,52,50,50,46,52,51,51,53,49,52,51,52,58,52,50,56,56,48,49,55,49,52,51,54,50,59,66,62,68,74,74,79,86,80,80,90,77,93,76,91,77,91,81,81,88,88,82,89,85,86,84,90,72,82,76,70,79,78,72,70,75,80,53,69,69,59,55,53,51,54,49,51,54,48,53,51,53,50,51,52,50,51,52,52,53,50,53,51,51,52,52,52,52,50,51,52,52,50,49,53,52,51,50,53,52,51,54,54,54,55,71,73,73,117